Protein AF-A0AAV0CX05-F1 (afdb_monomer_lite)

Organism: NCBI:txid186058

Foldseek 3Di:
DWDADLQPRWIKDWDAQVQKDKFDDVPQKDDFDWDADPLFPDRIWTKIFGAFWKMKIKGWDPDCVRGPAQFKKWKKWKKAFPFWDPDDDDDDDPVRCVVCVLAAEPPPPWDADPSRIIIDTQDIDGHNPDPDPTDMDMTMHGYDRTGGMMITSTMMIDGDPPPPPDRVPSPPVVVVVVPVPDDPVPDDPVVVVVVVVVVVVVVD

Structure (mmCIF, N/CA/C/O backbone):
data_AF-A0AAV0CX05-F1
#
_entry.id   AF-A0AAV0CX05-F1
#
loop_
_atom_site.group_PDB
_atom_site.id
_atom_site.type_symbol
_atom_site.label_atom_id
_atom_site.label_alt_id
_atom_site.label_comp_id
_atom_site.label_asym_id
_atom_site.label_entity_id
_atom_site.label_seq_id
_atom_site.pdbx_PDB_ins_code
_atom_site.Cartn_x
_atom_site.Cartn_y
_atom_site.Cartn_z
_atom_site.occupancy
_atom_site.B_iso_or_equiv
_atom_site.auth_seq_id
_atom_site.auth_comp_id
_atom_site.auth_asym_id
_atom_site.auth_atom_id
_atom_site.pdbx_PDB_model_num
ATOM 1 N N . MET A 1 1 ? -10.550 -7.676 3.439 1.00 82.69 1 MET A N 1
ATOM 2 C CA . MET A 1 1 ? -10.363 -8.509 4.660 1.00 82.69 1 MET A CA 1
ATOM 3 C C . MET A 1 1 ? -10.463 -7.608 5.888 1.00 82.69 1 MET A C 1
ATOM 5 O O . MET A 1 1 ? -10.072 -6.454 5.772 1.00 82.69 1 MET A O 1
ATOM 9 N N . PHE A 1 2 ? -10.972 -8.076 7.034 1.00 86.25 2 PHE A N 1
ATOM 10 C CA . PHE A 1 2 ? -10.985 -7.287 8.279 1.00 86.25 2 PHE A CA 1
ATOM 11 C C . PHE A 1 2 ? -10.504 -8.118 9.471 1.00 86.25 2 PHE A C 1
ATOM 13 O O . PHE A 1 2 ? -10.684 -9.336 9.489 1.00 86.25 2 PHE A O 1
ATOM 20 N N . TYR A 1 3 ? -9.910 -7.454 10.458 1.00 88.31 3 TYR A N 1
ATOM 21 C CA . TYR A 1 3 ? -9.550 -8.028 11.755 1.00 88.31 3 TYR A CA 1
ATOM 22 C C . TYR A 1 3 ? -9.472 -6.911 12.811 1.00 88.31 3 TYR A C 1
ATOM 24 O O . TYR A 1 3 ? -9.669 -5.742 12.485 1.00 88.31 3 TYR A O 1
ATOM 32 N N . LEU A 1 4 ? -9.243 -7.244 14.082 1.00 87.44 4 LEU A N 1
ATOM 33 C CA . LEU A 1 4 ? -9.090 -6.244 15.145 1.00 87.44 4 LEU A CA 1
ATOM 34 C C . LEU A 1 4 ? -7.617 -6.075 15.511 1.00 87.44 4 LEU A C 1
ATOM 36 O O . LEU A 1 4 ? -6.903 -7.066 15.685 1.00 87.44 4 LEU A O 1
ATOM 40 N N . ASP A 1 5 ? -7.179 -4.827 15.656 1.00 85.44 5 ASP A N 1
ATOM 41 C CA . ASP A 1 5 ? -5.898 -4.521 16.278 1.00 85.44 5 ASP A CA 1
ATOM 42 C C . ASP A 1 5 ? -5.888 -5.067 17.711 1.00 85.44 5 ASP A C 1
ATOM 44 O O . ASP A 1 5 ? -6.813 -4.829 18.490 1.00 85.44 5 ASP A O 1
ATOM 48 N N . LYS A 1 6 ? -4.841 -5.820 18.058 1.00 80.25 6 LYS A N 1
ATOM 49 C CA . LYS A 1 6 ? -4.794 -6.573 19.319 1.00 80.25 6 LYS A CA 1
ATOM 50 C C . LYS A 1 6 ? -4.771 -5.665 20.549 1.00 80.25 6 LYS A C 1
ATOM 52 O O . LYS A 1 6 ? -5.290 -6.058 21.586 1.00 80.25 6 LYS A O 1
ATOM 57 N N . CYS A 1 7 ? -4.158 -4.487 20.440 1.00 78.69 7 CYS A N 1
ATOM 58 C CA . CYS A 1 7 ? -3.962 -3.587 21.574 1.00 78.69 7 CYS A CA 1
ATOM 59 C C . CYS A 1 7 ? -5.165 -2.665 21.776 1.00 78.69 7 CYS A C 1
ATOM 61 O O . CYS A 1 7 ? -5.666 -2.526 22.886 1.00 78.69 7 CYS A O 1
ATOM 63 N N . SER A 1 8 ? -5.634 -2.035 20.701 1.00 79.56 8 SER A N 1
ATOM 64 C CA . SER A 1 8 ? -6.713 -1.044 20.756 1.00 79.56 8 SER A CA 1
ATOM 65 C C . SER A 1 8 ? -8.113 -1.647 20.603 1.00 79.56 8 SER A C 1
ATOM 67 O O . SER A 1 8 ? -9.102 -0.980 20.907 1.00 79.56 8 SER A O 1
ATOM 69 N N . GLY A 1 9 ? -8.230 -2.874 20.081 1.00 84.38 9 GLY A N 1
ATOM 70 C CA . GLY A 1 9 ? -9.507 -3.472 19.677 1.00 84.38 9 GLY A CA 1
ATOM 71 C C . GLY A 1 9 ? -10.173 -2.758 18.493 1.00 84.38 9 GLY A C 1
ATOM 72 O O . GLY A 1 9 ? -11.313 -3.071 18.146 1.00 84.38 9 GLY A O 1
ATOM 73 N N . GLN A 1 10 ? -9.499 -1.783 17.877 1.00 87.81 10 GLN A N 1
ATOM 74 C CA . GLN A 1 10 ? -10.019 -1.026 16.745 1.00 87.81 10 GLN A CA 1
ATOM 75 C C . GLN A 1 10 ? -9.894 -1.836 15.450 1.00 87.81 10 GLN A C 1
ATOM 77 O O . GLN A 1 10 ? -9.047 -2.718 15.316 1.00 87.81 10 GLN A O 1
ATOM 82 N N . LYS A 1 11 ? -10.773 -1.562 14.483 1.00 89.56 11 LYS A N 1
ATOM 83 C CA . LYS A 1 11 ? -10.831 -2.331 13.238 1.00 89.56 11 LYS A CA 1
ATOM 84 C C . LYS A 1 11 ? -9.617 -2.040 12.366 1.00 89.56 11 LYS A C 1
ATOM 86 O O . LYS A 1 11 ? -9.353 -0.878 12.063 1.00 89.56 11 LYS A O 1
ATOM 91 N N . CYS A 1 12 ? -8.964 -3.097 11.907 1.00 90.88 12 CYS A N 1
ATOM 92 C CA . CYS A 1 12 ? -8.034 -3.084 10.790 1.00 90.88 12 CYS A CA 1
ATOM 93 C C . CYS A 1 12 ? -8.739 -3.624 9.547 1.00 90.88 12 CYS A C 1
ATOM 95 O O . CYS A 1 12 ? -9.468 -4.620 9.609 1.00 90.88 12 CYS A O 1
ATOM 97 N N . VAL A 1 13 ? -8.507 -2.984 8.406 1.00 91.94 13 VAL A N 1
ATOM 98 C CA . VAL A 1 13 ? -9.125 -3.364 7.132 1.00 91.94 13 VAL A CA 1
ATOM 99 C C . VAL A 1 13 ? -8.054 -3.427 6.069 1.00 91.94 13 VAL A C 1
ATOM 101 O O . VAL A 1 13 ? -7.207 -2.550 5.993 1.00 91.94 13 VAL A O 1
ATOM 104 N N . MET A 1 14 ? -8.112 -4.443 5.222 1.00 93.25 14 MET A N 1
ATOM 105 C CA . MET A 1 14 ? -7.303 -4.510 4.016 1.00 93.25 14 MET A CA 1
ATOM 106 C C . MET A 1 14 ? -8.210 -4.475 2.792 1.00 93.25 14 MET A C 1
ATOM 108 O O . MET A 1 14 ? -9.136 -5.295 2.701 1.00 93.25 14 MET A O 1
ATOM 112 N N . ILE A 1 15 ? -7.936 -3.540 1.886 1.00 93.06 15 ILE A N 1
ATOM 113 C CA . ILE A 1 15 ? -8.569 -3.427 0.570 1.00 93.06 15 ILE A CA 1
ATOM 114 C C . ILE A 1 15 ? -7.860 -4.373 -0.393 1.00 93.06 15 ILE A C 1
ATOM 116 O O . ILE A 1 15 ? -6.627 -4.445 -0.407 1.00 93.06 15 ILE A O 1
ATOM 120 N N . ALA A 1 16 ? -8.651 -5.112 -1.170 1.00 92.81 16 ALA A N 1
ATOM 121 C CA . ALA A 1 16 ? -8.140 -6.056 -2.150 1.00 92.81 16 ALA A CA 1
ATOM 122 C C . ALA A 1 16 ? -7.532 -5.331 -3.363 1.00 92.81 16 ALA A C 1
ATOM 124 O O . ALA A 1 16 ? -8.015 -4.263 -3.734 1.00 92.81 16 ALA A O 1
ATOM 125 N N . PRO A 1 17 ? -6.557 -5.933 -4.062 1.00 93.06 17 PRO A N 1
ATOM 126 C CA . PRO A 1 17 ? -5.964 -5.343 -5.263 1.00 93.06 17 PRO A CA 1
ATOM 127 C C . PRO A 1 17 ? -6.979 -5.044 -6.371 1.00 93.06 17 PRO A C 1
ATOM 129 O O . PRO A 1 17 ? -6.832 -4.060 -7.081 1.00 93.06 17 PRO A O 1
ATOM 132 N N . ALA A 1 18 ? -8.042 -5.848 -6.475 1.00 91.25 18 ALA A N 1
ATOM 133 C CA . ALA A 1 18 ? -9.124 -5.655 -7.444 1.00 91.25 18 ALA A CA 1
ATOM 134 C C . ALA A 1 18 ? -9.954 -4.372 -7.221 1.00 91.25 18 ALA A C 1
ATOM 136 O O . ALA A 1 18 ? -10.717 -3.979 -8.098 1.00 91.25 18 ALA A O 1
ATOM 137 N N . GLU A 1 19 ? -9.828 -3.734 -6.055 1.00 91.44 19 GLU A N 1
ATOM 138 C CA . GLU A 1 19 ? -10.489 -2.467 -5.715 1.00 91.44 19 GLU A CA 1
ATOM 139 C C . GLU A 1 19 ? -9.536 -1.263 -5.833 1.00 91.44 19 GLU A C 1
ATOM 141 O O . GLU A 1 19 ? -9.911 -0.140 -5.493 1.00 91.44 19 GLU A O 1
ATOM 146 N N . LEU A 1 20 ? -8.301 -1.489 -6.293 1.00 92.50 20 LEU A N 1
ATOM 147 C CA . LEU A 1 20 ? -7.294 -0.454 -6.505 1.00 92.50 20 LEU A CA 1
ATOM 148 C C . LEU A 1 20 ? -7.202 -0.112 -7.992 1.00 92.50 20 LEU A C 1
ATOM 150 O O . LEU A 1 20 ? -7.267 -0.988 -8.854 1.00 92.50 20 LEU A O 1
ATOM 154 N N . ALA A 1 21 ? -6.980 1.164 -8.287 1.00 90.81 21 ALA A N 1
ATOM 155 C CA . ALA A 1 21 ? -6.602 1.622 -9.615 1.00 90.81 21 ALA A CA 1
ATOM 156 C C . ALA A 1 21 ? -5.210 2.254 -9.571 1.00 90.81 21 ALA A C 1
ATOM 158 O O . ALA A 1 21 ? -4.867 2.956 -8.622 1.00 90.81 21 ALA A O 1
ATOM 159 N N . PHE A 1 22 ? -4.414 2.006 -10.607 1.00 90.69 22 PHE A N 1
ATOM 160 C CA . PHE A 1 22 ? -3.032 2.468 -10.703 1.00 90.69 22 PHE A CA 1
ATOM 161 C C . PHE A 1 22 ? -2.873 3.353 -11.936 1.00 90.69 22 PHE A C 1
ATOM 163 O O . PHE A 1 22 ? -3.288 2.971 -13.031 1.00 90.69 22 PHE A O 1
ATOM 170 N N . PHE A 1 23 ? -2.268 4.525 -11.766 1.00 87.12 23 PHE A N 1
ATOM 171 C CA . PHE A 1 23 ? -2.074 5.499 -12.835 1.00 87.12 23 PHE A CA 1
ATOM 172 C C . PHE A 1 23 ? -0.634 5.991 -12.846 1.00 87.12 23 PHE A C 1
ATOM 174 O O . PHE A 1 23 ? -0.184 6.631 -11.903 1.00 87.12 23 PHE A O 1
ATOM 181 N N . GLY A 1 24 ? 0.090 5.728 -13.927 1.00 77.56 24 GLY A N 1
ATOM 182 C CA . GLY A 1 24 ? 1.445 6.240 -14.078 1.00 77.56 24 GLY A CA 1
ATOM 183 C C . GLY A 1 24 ? 1.491 7.703 -14.522 1.00 77.56 24 GLY A C 1
ATOM 184 O O . GLY A 1 24 ? 0.672 8.135 -15.337 1.00 77.56 24 GLY A O 1
ATOM 185 N N . THR A 1 25 ? 2.489 8.457 -14.058 1.00 65.06 25 THR A N 1
ATOM 186 C CA . THR A 1 25 ? 2.897 9.696 -14.732 1.00 65.06 25 THR A CA 1
ATOM 187 C C . THR A 1 25 ? 3.827 9.326 -15.889 1.00 65.06 25 THR A C 1
ATOM 189 O O . THR A 1 25 ? 4.710 8.486 -15.743 1.00 65.06 25 THR A O 1
ATOM 192 N N . ASN A 1 26 ? 3.603 9.881 -17.083 1.00 65.12 26 ASN A N 1
ATOM 193 C CA . ASN A 1 26 ? 4.386 9.549 -18.286 1.00 65.12 26 ASN A CA 1
ATOM 194 C C . ASN A 1 26 ? 4.428 8.045 -18.633 1.00 65.12 26 ASN A C 1
ATOM 196 O O . ASN A 1 26 ? 5.440 7.567 -19.138 1.00 65.12 26 ASN A O 1
ATOM 200 N N . ASN A 1 27 ? 3.339 7.305 -18.384 1.00 64.56 27 ASN A N 1
ATOM 201 C CA . ASN A 1 27 ? 3.246 5.862 -18.638 1.00 64.56 27 ASN A CA 1
ATOM 202 C C . ASN A 1 27 ? 4.227 4.991 -17.820 1.00 64.56 27 ASN A C 1
ATOM 204 O O . ASN A 1 27 ? 4.546 3.884 -18.221 1.00 64.56 27 ASN A O 1
ATOM 208 N N . ASN A 1 28 ? 4.695 5.422 -16.650 1.00 70.31 28 ASN A N 1
ATOM 209 C CA . ASN A 1 28 ? 5.609 4.608 -15.834 1.00 70.31 28 ASN A CA 1
ATOM 210 C C . ASN A 1 28 ? 4.959 3.402 -15.115 1.00 70.31 28 ASN A C 1
ATOM 212 O O . ASN A 1 28 ? 5.646 2.702 -14.375 1.00 70.31 28 ASN A O 1
ATOM 216 N N . VAL A 1 29 ? 3.664 3.148 -15.328 1.00 74.06 29 VAL A N 1
ATOM 217 C CA . VAL A 1 29 ? 2.968 1.940 -14.860 1.00 74.06 29 VAL A CA 1
ATOM 218 C C . VAL A 1 29 ? 2.281 1.268 -16.035 1.00 74.06 29 VAL A C 1
ATOM 220 O O . VAL A 1 29 ? 1.486 1.891 -16.742 1.00 74.06 29 VAL A O 1
ATOM 223 N N . HIS A 1 30 ? 2.569 -0.017 -16.211 1.00 67.56 30 HIS A N 1
ATOM 224 C CA . HIS A 1 30 ? 2.048 -0.843 -17.291 1.00 67.56 30 HIS A CA 1
ATOM 225 C C . HIS A 1 30 ? 1.644 -2.234 -16.795 1.00 67.56 30 HIS A C 1
ATOM 227 O O . HIS A 1 30 ? 1.974 -2.636 -15.679 1.00 67.56 30 HIS A O 1
ATOM 233 N N . ASP A 1 31 ? 0.930 -2.960 -17.660 1.00 65.94 31 ASP A N 1
ATOM 234 C CA . ASP A 1 31 ? 0.677 -4.398 -17.524 1.00 65.94 31 ASP A CA 1
ATOM 235 C C . ASP A 1 31 ? -0.027 -4.806 -16.220 1.00 65.94 31 ASP A C 1
ATOM 237 O O . ASP A 1 31 ? 0.316 -5.821 -15.618 1.00 65.94 31 ASP A O 1
ATOM 241 N N . LEU A 1 32 ? -1.045 -4.034 -15.802 1.00 74.69 32 LEU A N 1
ATOM 242 C CA . LEU A 1 32 ? -1.899 -4.389 -14.666 1.00 74.69 32 LEU A CA 1
ATOM 243 C C . LEU A 1 32 ? -2.578 -5.735 -14.937 1.00 74.69 32 LEU A C 1
ATOM 245 O O . LEU A 1 32 ? -3.579 -5.821 -15.652 1.00 74.69 32 LEU A O 1
ATOM 249 N N . THR A 1 33 ? -2.031 -6.782 -14.340 1.00 83.81 33 THR A N 1
ATOM 250 C CA . THR A 1 33 ? -2.574 -8.134 -14.410 1.00 83.81 33 THR A CA 1
ATOM 251 C C . THR A 1 33 ? -2.832 -8.640 -13.002 1.00 83.81 33 THR A C 1
ATOM 253 O O . THR A 1 33 ? -2.192 -8.207 -12.043 1.00 83.81 33 THR A O 1
ATOM 256 N N . SER A 1 34 ? -3.810 -9.529 -12.847 1.00 87.56 34 SER A N 1
ATOM 257 C CA . SER A 1 34 ? -3.979 -10.262 -11.597 1.00 87.56 34 SER A CA 1
ATOM 258 C C . SER A 1 34 ? -3.326 -11.633 -11.718 1.00 87.56 34 SER A C 1
ATOM 260 O O . SER A 1 34 ? -3.398 -12.282 -12.765 1.00 87.56 34 SER A O 1
ATOM 262 N N . ARG A 1 35 ? -2.676 -12.089 -10.645 1.00 88.69 35 ARG A N 1
ATOM 263 C CA . ARG A 1 35 ? -2.117 -13.444 -10.573 1.00 88.69 35 ARG A CA 1
ATOM 264 C C . ARG A 1 35 ? -2.448 -14.114 -9.239 1.00 88.69 35 ARG A C 1
ATOM 266 O O . ARG A 1 35 ? -2.507 -13.422 -8.219 1.00 88.69 35 ARG A O 1
ATOM 273 N N . PRO A 1 36 ? -2.650 -15.443 -9.202 1.00 90.06 36 PRO A N 1
ATOM 274 C CA . PRO A 1 36 ? -2.815 -16.159 -7.946 1.00 90.06 36 PRO A CA 1
ATOM 275 C C . PRO A 1 36 ? -1.531 -16.145 -7.114 1.00 90.06 36 PRO A C 1
ATOM 277 O O . PRO A 1 36 ? -0.462 -16.438 -7.643 1.00 90.06 36 PRO A O 1
ATOM 280 N N . GLU A 1 37 ? -1.636 -15.886 -5.811 1.00 91.44 37 GLU A N 1
ATOM 281 C CA . GLU A 1 37 ? -0.491 -15.950 -4.893 1.00 91.44 37 GLU A CA 1
ATOM 282 C C . GLU A 1 37 ? -0.883 -16.704 -3.611 1.00 91.44 37 GLU A C 1
ATOM 284 O O . GLU A 1 37 ? -1.555 -16.145 -2.744 1.00 91.44 37 GLU A O 1
ATOM 289 N N . PRO A 1 38 ? -0.508 -17.992 -3.466 1.00 86.94 38 PRO A N 1
ATOM 290 C CA . PRO A 1 38 ? -0.942 -18.828 -2.344 1.00 86.94 38 PRO A CA 1
ATOM 291 C C . PRO A 1 38 ? -0.543 -18.302 -0.965 1.00 86.94 38 PRO A C 1
ATOM 293 O O . PRO A 1 38 ? -1.203 -18.622 0.022 1.00 86.94 38 PRO A O 1
ATOM 296 N N . LYS A 1 39 ? 0.545 -17.527 -0.882 1.00 86.19 39 LYS A N 1
ATOM 297 C CA . LYS A 1 39 ? 1.016 -16.931 0.374 1.00 86.19 39 LYS A CA 1
ATOM 298 C C . LYS A 1 39 ? 0.423 -15.546 0.633 1.00 86.19 39 LYS A C 1
ATOM 300 O O . LYS A 1 39 ? 0.766 -14.924 1.636 1.00 86.19 39 LYS A O 1
ATOM 305 N N . ALA A 1 40 ? -0.433 -15.039 -0.255 1.00 88.75 40 ALA A N 1
ATOM 306 C CA . ALA A 1 40 ? -1.057 -13.741 -0.084 1.00 88.75 40 ALA A CA 1
ATOM 307 C C . ALA A 1 40 ? -2.337 -13.803 0.757 1.00 88.75 40 ALA A C 1
ATOM 309 O O . ALA A 1 40 ? -3.033 -14.814 0.829 1.00 88.75 40 ALA A O 1
ATOM 310 N N . ARG A 1 41 ? -2.684 -12.666 1.370 1.00 89.75 41 ARG A N 1
ATOM 311 C CA . ARG A 1 41 ? -3.941 -12.492 2.121 1.00 89.75 41 ARG A CA 1
ATOM 312 C C . ARG A 1 41 ? -5.186 -12.521 1.229 1.00 89.75 41 ARG A C 1
ATOM 314 O O . ARG A 1 41 ? -6.276 -12.827 1.708 1.00 89.75 41 ARG A O 1
ATOM 321 N N . PHE A 1 42 ? -5.025 -12.208 -0.054 1.00 91.00 42 PHE A N 1
ATOM 322 C CA . PHE A 1 42 ? -6.050 -12.356 -1.081 1.00 91.00 42 PHE A CA 1
ATOM 323 C C . PHE A 1 42 ? -5.614 -13.404 -2.094 1.00 91.00 42 PHE A C 1
ATOM 325 O O . PHE A 1 42 ? -4.428 -13.552 -2.364 1.00 91.00 42 PHE A O 1
ATOM 332 N N . LYS A 1 43 ? -6.589 -14.108 -2.679 1.00 90.94 43 LYS A N 1
ATOM 333 C CA . LYS A 1 43 ? -6.329 -15.147 -3.684 1.00 90.94 43 LYS A CA 1
ATOM 334 C C . LYS A 1 43 ? -5.559 -14.602 -4.887 1.00 90.94 43 LYS A C 1
ATOM 336 O O . LYS A 1 43 ? -4.722 -15.316 -5.427 1.00 90.94 43 LYS A O 1
ATOM 341 N N . GLU A 1 44 ? -5.872 -13.377 -5.298 1.00 92.75 44 GLU A N 1
ATOM 342 C CA . GLU A 1 44 ? -5.237 -12.694 -6.420 1.00 92.75 44 GLU A CA 1
ATOM 343 C C . GLU A 1 44 ? -4.526 -11.429 -5.942 1.00 92.75 44 GLU A C 1
ATOM 345 O O . GLU A 1 44 ? -5.052 -10.687 -5.107 1.00 92.75 44 GLU A O 1
ATOM 350 N N . VAL A 1 45 ? -3.339 -11.196 -6.499 1.00 94.19 45 VAL A N 1
ATOM 351 C CA . VAL A 1 45 ? -2.536 -9.985 -6.307 1.00 94.19 45 VAL A CA 1
ATOM 352 C C . VAL A 1 45 ? -2.409 -9.234 -7.625 1.00 94.19 45 VAL A C 1
ATOM 354 O O . VAL A 1 45 ? -2.486 -9.856 -8.685 1.00 94.19 45 VAL A O 1
ATOM 357 N N . ALA A 1 46 ? -2.235 -7.914 -7.567 1.00 93.88 46 ALA A N 1
ATOM 358 C CA . ALA A 1 46 ? -1.961 -7.119 -8.762 1.00 93.88 46 ALA A CA 1
ATOM 359 C C . ALA A 1 46 ? -0.463 -7.167 -9.067 1.00 93.88 46 ALA A C 1
ATOM 361 O O . ALA A 1 46 ? 0.343 -6.842 -8.202 1.00 93.88 46 ALA A O 1
ATOM 362 N N . GLU A 1 47 ? -0.090 -7.567 -10.274 1.00 93.38 47 GLU A N 1
ATOM 363 C CA . GLU A 1 47 ? 1.268 -7.440 -10.794 1.00 93.38 47 GLU A CA 1
ATOM 364 C C . GLU A 1 47 ? 1.350 -6.156 -11.620 1.00 93.38 47 GLU A C 1
ATOM 366 O O . GLU A 1 47 ? 0.489 -5.892 -12.462 1.00 93.38 47 GLU A O 1
ATOM 371 N N . LEU A 1 48 ? 2.355 -5.335 -11.328 1.00 91.50 48 LEU A N 1
ATOM 372 C CA . LEU A 1 48 ? 2.586 -4.048 -11.968 1.00 91.50 48 LEU A CA 1
ATOM 373 C C . LEU A 1 48 ? 3.991 -4.035 -12.541 1.00 91.50 48 LEU A C 1
ATOM 375 O O . LEU A 1 48 ? 4.957 -4.286 -11.813 1.00 91.50 48 LEU A O 1
ATOM 379 N N . ARG A 1 49 ? 4.106 -3.654 -13.812 1.00 89.31 49 ARG A N 1
ATOM 380 C CA . ARG A 1 49 ? 5.381 -3.208 -14.354 1.00 89.31 49 ARG A CA 1
ATOM 381 C C . ARG A 1 49 ? 5.566 -1.741 -14.007 1.00 89.31 49 ARG A C 1
ATOM 383 O O . ARG A 1 49 ? 4.731 -0.914 -14.379 1.00 89.31 49 ARG A O 1
ATOM 390 N N . VAL A 1 50 ? 6.636 -1.433 -13.294 1.00 87.56 50 VAL A N 1
ATOM 391 C CA . VAL A 1 50 ? 6.962 -0.086 -12.832 1.00 87.56 50 VAL A CA 1
ATOM 392 C C . VAL A 1 50 ? 8.271 0.377 -13.452 1.00 87.56 50 VAL A C 1
ATOM 394 O O . VAL A 1 50 ? 9.168 -0.414 -13.722 1.00 87.56 50 VAL A O 1
ATOM 397 N N . TYR A 1 51 ? 8.360 1.679 -13.687 1.00 80.56 51 TYR A N 1
ATOM 398 C CA . TYR A 1 51 ? 9.585 2.361 -14.081 1.00 80.56 51 TYR A CA 1
ATOM 399 C C . TYR A 1 51 ? 9.862 3.485 -13.086 1.00 80.56 51 TYR A C 1
ATOM 401 O O . TYR A 1 51 ? 8.950 3.945 -12.392 1.00 80.56 51 TYR A O 1
ATOM 409 N N . TYR A 1 52 ? 11.114 3.945 -13.053 1.00 78.25 52 TYR A N 1
ATOM 410 C CA . TYR A 1 52 ? 11.542 5.076 -12.232 1.00 78.25 52 TYR A CA 1
ATOM 411 C C . TYR A 1 52 ? 10.542 6.246 -12.291 1.00 78.25 52 TYR A C 1
ATOM 413 O O . TYR A 1 52 ? 9.976 6.568 -13.340 1.00 78.25 52 TYR A O 1
ATOM 421 N N . GLY A 1 53 ? 10.330 6.906 -11.154 1.00 81.94 53 GLY A N 1
ATOM 422 C CA . GLY A 1 53 ? 9.417 8.044 -11.040 1.00 81.94 53 GLY A CA 1
ATOM 423 C C . GLY A 1 53 ? 8.233 7.761 -10.123 1.00 81.94 53 GLY A C 1
ATOM 424 O O . GLY A 1 53 ? 8.334 6.952 -9.208 1.00 81.94 53 GLY A O 1
ATOM 425 N N . VAL A 1 54 ? 7.123 8.472 -10.337 1.00 86.81 54 VAL A N 1
ATOM 426 C CA . VAL A 1 54 ? 5.962 8.468 -9.433 1.00 86.81 54 VAL A CA 1
ATOM 427 C C . VAL A 1 54 ? 4.721 7.969 -10.150 1.00 86.81 54 VAL A C 1
ATOM 429 O O . VAL A 1 54 ? 4.461 8.345 -11.295 1.00 86.81 54 VAL A O 1
ATOM 432 N N . PHE A 1 55 ? 3.943 7.136 -9.476 1.00 89.81 55 PHE A N 1
ATOM 433 C CA . PHE A 1 55 ? 2.629 6.710 -9.931 1.00 89.81 55 PHE A CA 1
ATOM 434 C C . PHE A 1 55 ? 1.596 6.904 -8.831 1.00 89.81 55 PHE A C 1
ATOM 436 O O . PHE A 1 55 ? 1.918 6.960 -7.648 1.00 89.81 55 PHE A O 1
ATOM 443 N N . ASP A 1 56 ? 0.341 7.011 -9.231 1.00 91.25 56 ASP A N 1
ATOM 444 C CA . ASP A 1 56 ? -0.774 7.194 -8.328 1.00 91.25 56 ASP A CA 1
ATOM 445 C C . ASP A 1 56 ? -1.519 5.888 -8.110 1.00 91.25 56 ASP A C 1
ATOM 447 O O . ASP A 1 56 ? -1.795 5.135 -9.046 1.00 91.25 56 ASP A O 1
ATOM 451 N N . ILE A 1 57 ? -1.903 5.670 -6.860 1.00 92.94 57 ILE A N 1
ATOM 452 C CA . ILE A 1 57 ? -2.828 4.628 -6.447 1.00 92.94 57 ILE A CA 1
ATOM 453 C C . ILE A 1 57 ? -4.125 5.307 -6.026 1.00 92.94 57 ILE A C 1
ATOM 455 O O . ILE A 1 57 ? -4.129 6.153 -5.128 1.00 92.94 57 ILE A O 1
ATOM 459 N N . CYS A 1 58 ? -5.222 4.933 -6.673 1.00 91.44 58 CYS A N 1
ATOM 460 C CA . CYS A 1 58 ? -6.565 5.373 -6.334 1.00 91.44 58 CYS A CA 1
ATOM 461 C C . CYS A 1 58 ? -7.334 4.237 -5.661 1.00 91.44 58 CYS A C 1
ATOM 463 O O . CYS A 1 58 ? -7.303 3.094 -6.120 1.00 91.44 58 CYS A O 1
ATOM 465 N N . PHE A 1 59 ? -8.026 4.551 -4.571 1.00 89.31 59 PHE A N 1
ATOM 466 C CA . PHE A 1 59 ? -8.866 3.608 -3.839 1.00 89.31 59 PHE A CA 1
ATOM 467 C C . PHE A 1 59 ? -9.916 4.351 -3.025 1.00 89.31 59 PHE A C 1
ATOM 469 O O . PHE A 1 59 ? -9.693 5.468 -2.565 1.00 89.31 59 PHE A O 1
ATOM 476 N N . LYS A 1 60 ? -11.062 3.717 -2.790 1.00 86.69 60 LYS A N 1
ATOM 477 C CA . LYS A 1 60 ? -12.077 4.271 -1.888 1.00 86.69 60 LYS A CA 1
ATOM 478 C C . LYS A 1 60 ? -11.708 3.993 -0.438 1.00 86.69 60 LYS A C 1
ATOM 480 O O . LYS A 1 60 ? -11.279 2.887 -0.108 1.00 86.69 60 LYS A O 1
ATOM 485 N N . ILE A 1 61 ? -11.906 4.971 0.444 1.00 81.56 61 ILE A N 1
ATOM 486 C CA . ILE A 1 61 ? -11.836 4.705 1.883 1.00 81.56 61 ILE A CA 1
ATOM 487 C C . ILE A 1 61 ? -12.954 3.713 2.229 1.00 81.56 61 ILE A C 1
ATOM 489 O O . ILE A 1 61 ? -14.105 3.940 1.844 1.00 81.56 61 ILE A O 1
ATOM 493 N N . PRO A 1 62 ? -12.665 2.624 2.966 1.00 75.94 62 PRO A N 1
ATOM 494 C CA . PRO A 1 62 ? -13.706 1.719 3.415 1.00 75.94 62 PRO A CA 1
ATOM 495 C C . PRO A 1 62 ? -14.730 2.502 4.238 1.00 75.94 62 PRO A C 1
ATOM 497 O O . PRO A 1 62 ? -14.359 3.283 5.116 1.00 75.94 62 PRO A O 1
ATOM 500 N N . ASN A 1 63 ? -16.017 2.292 3.964 1.00 73.00 63 ASN A N 1
ATOM 501 C CA . ASN A 1 63 ? -17.078 3.025 4.650 1.00 73.00 63 ASN A CA 1
ATOM 502 C C . ASN A 1 63 ? -16.991 2.878 6.186 1.00 73.00 63 ASN A C 1
ATOM 504 O O . ASN A 1 63 ? -16.345 1.976 6.730 1.00 73.00 63 ASN A O 1
ATOM 508 N N . GLN A 1 64 ? -17.704 3.736 6.916 1.00 64.38 64 GLN A N 1
ATOM 509 C CA . GLN A 1 64 ? -17.666 3.745 8.384 1.00 64.38 64 GLN A CA 1
ATOM 510 C C . GLN A 1 64 ? -18.041 2.424 9.063 1.00 64.38 64 GLN A C 1
ATOM 512 O O . GLN A 1 64 ? -17.725 2.233 10.235 1.00 64.38 64 GLN A O 1
ATOM 517 N N . MET A 1 65 ? -18.751 1.513 8.391 1.00 62.09 65 MET A N 1
ATOM 518 C CA . MET A 1 65 ? -19.032 0.212 8.999 1.00 62.09 65 MET A CA 1
ATOM 519 C C . MET A 1 65 ? -17.765 -0.643 9.099 1.00 62.09 65 MET A C 1
ATOM 521 O O . MET A 1 65 ? -17.688 -1.519 9.965 1.00 62.09 65 MET A O 1
ATOM 525 N N . LEU A 1 66 ? -16.757 -0.373 8.271 1.00 75.06 66 LEU A N 1
ATOM 526 C CA . LEU A 1 66 ? -15.494 -1.100 8.223 1.00 75.06 66 LEU A CA 1
ATOM 527 C C . LEU A 1 66 ? -14.386 -0.428 9.048 1.00 75.06 66 LEU A C 1
ATOM 529 O O . LEU A 1 66 ? -13.538 -1.138 9.580 1.00 75.06 66 LEU A O 1
ATOM 533 N N . LEU A 1 67 ? -14.430 0.892 9.252 1.00 86.25 67 LEU A N 1
ATOM 534 C CA . LEU A 1 67 ? -13.461 1.620 10.085 1.00 86.25 67 LEU A CA 1
ATOM 535 C C . LEU A 1 67 ? -14.045 2.034 11.444 1.00 86.25 67 LEU A C 1
ATOM 537 O O . LEU A 1 67 ? -15.207 2.413 11.560 1.00 86.25 67 LEU A O 1
ATOM 541 N N . SER A 1 68 ? -13.232 1.995 12.499 1.00 86.88 68 SER A N 1
ATOM 542 C CA . SER A 1 68 ? -13.603 2.532 13.812 1.00 86.88 68 SER A CA 1
ATOM 543 C C . SER A 1 68 ? -13.724 4.058 13.754 1.00 86.88 68 SER A C 1
ATOM 545 O O . SER A 1 68 ? -12.897 4.730 13.137 1.00 86.88 68 SER A O 1
ATOM 547 N N . LYS A 1 69 ? -14.754 4.617 14.399 1.00 87.62 69 LYS A N 1
ATOM 548 C CA . LYS A 1 69 ? -14.931 6.073 14.541 1.00 87.62 69 LYS A CA 1
ATOM 549 C C . LYS A 1 69 ? -13.893 6.656 15.499 1.00 87.62 69 LYS A C 1
ATOM 551 O O . LYS A 1 69 ? -13.305 5.921 16.290 1.00 87.62 69 LYS A O 1
ATOM 556 N N . GLU A 1 70 ? -13.681 7.965 15.417 1.00 87.31 70 GLU A N 1
ATOM 557 C CA . GLU A 1 70 ? -12.743 8.727 16.256 1.00 87.31 70 GLU A CA 1
ATOM 558 C C . GLU A 1 70 ? -11.341 8.102 16.306 1.00 87.31 70 GLU A C 1
ATOM 560 O O . GLU A 1 70 ? -10.679 8.055 17.341 1.00 87.31 70 GLU A O 1
ATOM 565 N N . THR A 1 71 ? -10.896 7.566 15.171 1.00 87.50 71 THR A N 1
ATOM 566 C CA . THR A 1 71 ? -9.667 6.779 15.078 1.00 87.50 71 THR A CA 1
ATOM 567 C C . THR A 1 71 ? -8.747 7.393 14.037 1.00 87.50 71 THR A C 1
ATOM 569 O O . THR A 1 71 ? -9.160 7.663 12.908 1.00 87.50 71 THR A O 1
ATOM 572 N N . HIS A 1 72 ? -7.489 7.617 14.414 1.00 90.06 72 HIS A N 1
ATOM 573 C CA . HIS A 1 72 ? -6.458 8.010 13.464 1.00 90.06 72 HIS A CA 1
ATOM 574 C C . HIS A 1 72 ? -5.939 6.758 12.763 1.00 90.06 72 HIS A C 1
ATOM 576 O O . HIS A 1 72 ? -5.477 5.841 13.433 1.00 90.06 72 HIS A O 1
ATOM 582 N N . TYR A 1 73 ? -6.033 6.705 11.441 1.00 91.31 73 TYR A N 1
ATOM 583 C CA . TYR A 1 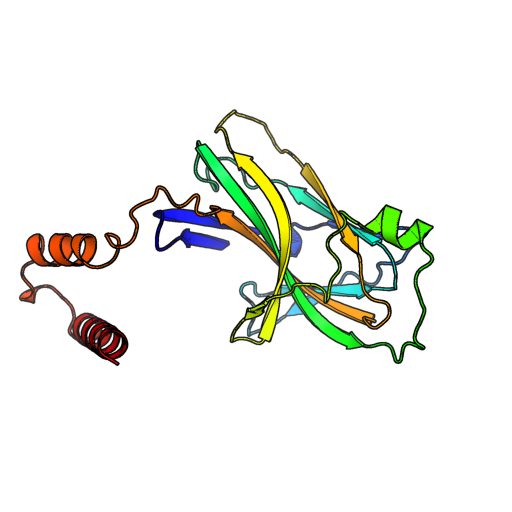73 ? -5.599 5.574 10.631 1.00 91.31 73 TYR A CA 1
ATOM 584 C C . TYR A 1 73 ? -4.322 5.910 9.869 1.00 91.31 73 TYR A C 1
ATOM 586 O O . TYR A 1 73 ? -4.188 7.013 9.343 1.00 91.31 73 TYR A O 1
ATOM 594 N N . SER A 1 74 ? -3.427 4.930 9.762 1.00 92.81 74 SER A N 1
ATOM 595 C CA . SER A 1 74 ? -2.352 4.896 8.768 1.00 92.81 74 SER A CA 1
ATOM 596 C C . SER A 1 74 ? -2.664 3.816 7.729 1.00 92.81 74 SER A C 1
ATOM 598 O O . SER A 1 74 ? -3.186 2.749 8.060 1.00 92.81 74 SER A O 1
ATOM 600 N N . CYS A 1 75 ? -2.370 4.118 6.469 1.00 92.94 75 CYS A N 1
ATOM 601 C CA . CYS A 1 75 ? -2.550 3.251 5.311 1.00 92.94 75 CYS A CA 1
ATOM 602 C C . CYS A 1 75 ? -1.188 2.724 4.882 1.00 92.94 75 CYS A C 1
ATOM 604 O O . CYS A 1 75 ? -0.280 3.513 4.614 1.00 92.94 75 CYS A O 1
ATOM 606 N N . TYR A 1 76 ? -1.071 1.408 4.776 1.00 94.81 76 TYR A N 1
ATOM 607 C CA . TYR A 1 76 ? 0.149 0.728 4.379 1.00 94.81 76 TYR A CA 1
ATOM 608 C C . TYR A 1 76 ? -0.057 0.046 3.036 1.00 94.81 76 TYR A C 1
ATOM 610 O O . TYR A 1 76 ? -0.982 -0.753 2.885 1.00 94.81 76 TYR A O 1
ATOM 618 N N . LEU A 1 77 ? 0.799 0.349 2.066 1.00 95.81 77 LEU A N 1
ATOM 619 C CA . LEU A 1 77 ? 0.868 -0.429 0.838 1.00 95.81 77 LEU A CA 1
ATOM 620 C C . LEU A 1 77 ? 1.634 -1.717 1.129 1.00 95.81 77 LEU A C 1
ATOM 622 O O . LEU A 1 77 ? 2.779 -1.660 1.573 1.00 95.81 77 LEU A O 1
ATOM 626 N N . MET A 1 78 ? 0.998 -2.856 0.864 1.00 95.62 78 MET A N 1
ATOM 627 C CA . MET A 1 78 ? 1.589 -4.182 1.008 1.00 95.62 78 MET A CA 1
ATOM 628 C C . MET A 1 78 ? 2.047 -4.681 -0.360 1.00 95.62 78 MET A C 1
ATOM 630 O O . MET A 1 78 ? 1.205 -4.927 -1.231 1.00 95.62 78 MET A O 1
ATOM 634 N N . TYR A 1 79 ? 3.356 -4.830 -0.558 1.00 94.50 79 TYR A N 1
ATOM 635 C CA . TYR A 1 79 ? 3.925 -5.167 -1.863 1.00 94.50 79 TYR A CA 1
ATOM 636 C C . TYR A 1 79 ? 5.150 -6.087 -1.782 1.00 94.50 79 TYR A C 1
ATOM 638 O O . TYR A 1 79 ? 5.700 -6.329 -0.714 1.00 94.50 79 TYR A O 1
ATOM 646 N N . GLN A 1 80 ? 5.558 -6.636 -2.920 1.00 93.06 80 GLN A N 1
ATOM 647 C CA . GLN A 1 80 ? 6.805 -7.380 -3.099 1.00 93.06 80 GLN A CA 1
ATOM 648 C C . GLN A 1 80 ? 7.456 -6.965 -4.408 1.00 93.06 80 GLN A C 1
ATOM 650 O O . GLN A 1 80 ? 6.756 -6.741 -5.393 1.00 93.06 80 GLN A O 1
ATOM 655 N N . VAL A 1 81 ? 8.784 -6.926 -4.442 1.00 90.50 81 VAL A N 1
ATOM 656 C CA . VAL A 1 81 ? 9.537 -6.740 -5.686 1.00 90.50 81 VAL A CA 1
ATOM 657 C C . VAL A 1 81 ? 9.794 -8.109 -6.307 1.00 90.50 81 VAL A C 1
ATOM 659 O O . VAL A 1 81 ? 10.374 -8.983 -5.665 1.00 90.50 81 VAL A O 1
ATOM 662 N N . ILE A 1 82 ? 9.332 -8.311 -7.541 1.00 88.50 82 ILE A N 1
ATOM 663 C CA . ILE A 1 82 ? 9.533 -9.558 -8.292 1.00 88.50 82 ILE A CA 1
ATOM 664 C C . ILE A 1 82 ? 10.856 -9.509 -9.047 1.00 88.50 82 ILE A C 1
ATOM 666 O O . ILE A 1 82 ? 11.600 -10.488 -9.049 1.00 88.50 82 ILE A O 1
ATOM 670 N N . ASN A 1 83 ? 11.121 -8.385 -9.714 1.00 87.06 83 ASN A N 1
ATOM 671 C CA . ASN A 1 83 ? 12.309 -8.211 -10.530 1.00 87.06 83 ASN A CA 1
ATOM 672 C C . ASN A 1 83 ? 12.881 -6.809 -10.376 1.00 87.06 83 ASN A C 1
ATOM 674 O O . ASN A 1 83 ? 12.138 -5.838 -10.197 1.00 87.06 83 ASN A O 1
ATOM 678 N N . TYR A 1 84 ? 14.199 -6.741 -10.510 1.00 86.25 84 TYR A N 1
ATOM 679 C CA . TYR A 1 84 ? 14.955 -5.511 -10.476 1.00 86.25 84 TYR A CA 1
ATOM 680 C C . TYR A 1 84 ? 15.550 -5.219 -11.857 1.00 86.25 84 TYR A C 1
ATOM 682 O O . TYR A 1 84 ? 15.995 -6.134 -12.549 1.00 86.25 84 TYR A O 1
ATOM 690 N N . TYR A 1 85 ? 15.598 -3.950 -12.247 1.00 79.25 85 TYR A N 1
ATOM 691 C CA . TYR A 1 85 ? 16.489 -3.496 -13.304 1.00 79.25 85 TYR A CA 1
ATOM 692 C C . TYR A 1 85 ? 17.940 -3.543 -12.813 1.00 79.25 85 TYR A C 1
ATOM 694 O O . TYR A 1 85 ? 18.237 -3.174 -11.675 1.00 79.25 85 TYR A O 1
ATOM 702 N N . GLU A 1 86 ? 18.865 -3.913 -13.699 1.00 66.19 86 GLU A N 1
ATOM 703 C CA . GLU A 1 86 ? 20.276 -3.550 -13.539 1.00 66.19 86 GLU A CA 1
ATOM 704 C C . GLU A 1 86 ? 20.405 -2.045 -13.806 1.00 66.19 86 GLU A C 1
ATOM 706 O O . GLU A 1 86 ? 20.700 -1.608 -14.917 1.00 66.19 86 GLU A O 1
ATOM 711 N N . ALA A 1 87 ? 20.067 -1.236 -12.805 1.00 60.28 87 ALA A N 1
ATOM 712 C CA . ALA A 1 87 ? 20.141 0.211 -12.916 1.00 60.28 87 ALA A CA 1
ATOM 713 C C . ALA A 1 87 ? 21.596 0.681 -12.775 1.00 60.28 87 ALA A C 1
ATOM 715 O O . ALA A 1 87 ? 22.286 0.335 -11.813 1.00 60.28 87 ALA A O 1
ATOM 716 N N . GLU A 1 88 ? 22.053 1.518 -13.707 1.00 58.97 88 GLU A N 1
ATOM 717 C CA . GLU A 1 88 ? 23.209 2.378 -13.457 1.00 58.97 88 GLU A CA 1
ATOM 718 C C . GLU A 1 88 ? 22.815 3.410 -12.391 1.00 58.97 88 GLU A C 1
ATOM 720 O O . GLU A 1 88 ? 21.702 3.941 -12.407 1.00 58.97 88 GLU A O 1
ATOM 725 N N . SER A 1 89 ? 23.708 3.669 -11.433 1.00 58.88 89 SER A N 1
ATOM 726 C CA . SER A 1 89 ? 23.460 4.633 -10.360 1.00 58.88 89 SER A CA 1
ATOM 727 C C . SER A 1 89 ? 23.160 6.010 -10.952 1.00 58.88 89 SER A C 1
ATOM 729 O O . SER A 1 89 ? 24.060 6.652 -11.495 1.00 58.88 89 SER A O 1
ATOM 731 N N . ASN A 1 90 ? 21.921 6.475 -10.818 1.00 60.88 90 ASN A N 1
ATOM 732 C CA . ASN A 1 90 ? 21.542 7.829 -11.193 1.00 60.88 90 ASN A CA 1
ATOM 733 C C . ASN A 1 90 ? 21.350 8.662 -9.929 1.00 60.88 90 ASN A C 1
ATOM 735 O O . ASN A 1 90 ? 20.484 8.375 -9.104 1.00 60.88 90 ASN A O 1
ATOM 739 N N . GLU A 1 91 ? 22.165 9.705 -9.776 1.00 69.19 91 GLU A N 1
ATOM 740 C CA . GLU A 1 91 ? 21.934 10.723 -8.756 1.00 69.19 91 GLU A CA 1
ATOM 741 C C . GLU A 1 91 ? 20.727 11.573 -9.163 1.00 69.19 91 GLU A C 1
ATOM 743 O O . GLU A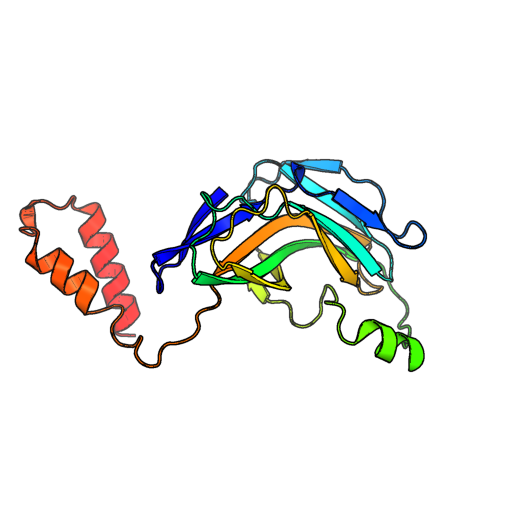 1 91 ? 20.664 12.128 -10.264 1.00 69.19 91 GLU A O 1
ATOM 748 N N . TYR A 1 92 ? 19.747 11.676 -8.268 1.00 70.00 92 TYR A N 1
ATOM 749 C CA . TYR A 1 92 ? 18.645 12.610 -8.444 1.00 70.00 92 TYR A CA 1
ATOM 750 C C . TYR A 1 92 ? 19.166 14.049 -8.394 1.00 70.00 92 TYR A C 1
ATOM 752 O O . TYR A 1 92 ? 19.994 14.393 -7.554 1.00 70.00 92 TYR A O 1
ATOM 760 N N . SER A 1 93 ? 18.633 14.918 -9.256 1.00 77.69 93 SER A N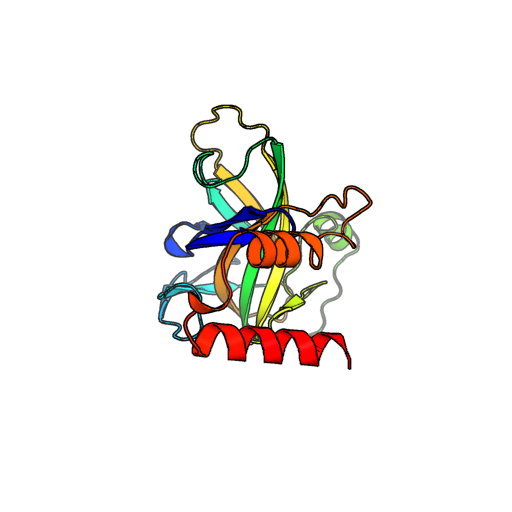 1
ATOM 761 C CA . SER A 1 93 ? 18.892 16.355 -9.121 1.00 77.69 93 SER A CA 1
ATOM 762 C C . SER A 1 93 ? 18.308 16.885 -7.806 1.00 77.69 93 SER A C 1
ATOM 764 O O . SER A 1 93 ? 17.249 16.416 -7.382 1.00 77.69 93 SER A O 1
ATOM 766 N N . ASP A 1 94 ? 18.912 17.922 -7.216 1.00 83.12 94 ASP A N 1
ATOM 767 C CA . ASP A 1 94 ? 18.386 18.586 -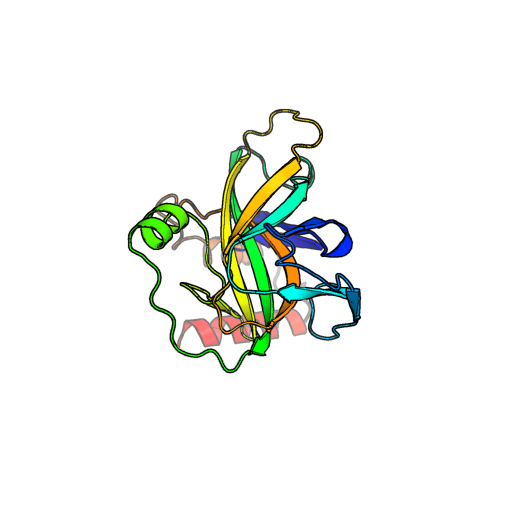6.007 1.00 83.12 94 ASP A CA 1
ATOM 768 C C . ASP A 1 94 ? 16.907 18.979 -6.150 1.00 83.12 94 ASP A C 1
ATOM 770 O O . ASP A 1 94 ? 16.109 18.823 -5.229 1.00 83.12 94 ASP A O 1
ATOM 774 N N . SER A 1 95 ? 16.510 19.440 -7.341 1.00 80.69 95 SER A N 1
ATOM 775 C CA . SER A 1 95 ? 15.118 19.800 -7.627 1.00 80.69 95 SER A CA 1
ATOM 776 C C . SER A 1 95 ? 14.165 18.601 -7.600 1.00 80.69 95 SER A C 1
ATOM 778 O O . SER A 1 95 ? 13.009 18.737 -7.206 1.00 80.69 95 SER A O 1
ATOM 780 N N . THR A 1 96 ? 14.649 17.419 -7.992 1.00 77.31 96 THR A N 1
ATOM 781 C CA . THR A 1 96 ? 13.882 16.171 -7.939 1.00 77.31 96 THR A CA 1
ATOM 782 C C . THR A 1 96 ? 13.764 15.672 -6.506 1.00 77.31 96 THR A C 1
ATOM 784 O O . THR A 1 96 ? 12.681 15.259 -6.107 1.00 77.31 96 THR A O 1
ATOM 787 N N . ILE A 1 97 ? 14.840 15.768 -5.721 1.00 79.19 97 ILE A N 1
ATOM 788 C CA . ILE A 1 97 ? 14.829 15.422 -4.294 1.00 79.19 97 ILE A CA 1
ATOM 789 C C . ILE A 1 97 ? 13.809 16.290 -3.551 1.00 79.19 97 ILE A C 1
ATOM 791 O O . ILE A 1 97 ? 12.981 15.762 -2.812 1.00 79.19 97 ILE A O 1
ATOM 795 N N . GLU A 1 98 ? 13.804 17.603 -3.794 1.00 82.69 98 GLU A N 1
ATOM 796 C CA . GLU A 1 98 ? 12.843 18.503 -3.145 1.00 82.69 98 GLU A CA 1
ATOM 797 C C . GLU A 1 98 ? 11.397 18.206 -3.574 1.00 82.69 98 GLU A C 1
ATOM 799 O O . GLU A 1 98 ? 10.497 18.207 -2.738 1.00 82.69 98 GLU A O 1
ATOM 804 N N . ALA A 1 99 ? 11.161 17.884 -4.852 1.00 79.94 99 ALA A N 1
ATOM 805 C CA . ALA A 1 99 ? 9.830 17.516 -5.342 1.00 79.94 99 ALA A CA 1
ATOM 806 C C . ALA A 1 99 ? 9.312 16.176 -4.780 1.00 79.94 99 ALA A C 1
ATOM 808 O O . ALA A 1 99 ? 8.100 15.981 -4.695 1.00 79.94 99 ALA A O 1
ATOM 809 N N . LEU A 1 100 ? 10.209 15.255 -4.410 1.00 82.31 100 LEU A N 1
ATOM 810 C CA . LEU A 1 100 ? 9.875 13.923 -3.891 1.00 82.31 100 LEU A CA 1
ATOM 811 C C . LEU A 1 100 ? 9.925 13.820 -2.365 1.00 82.31 100 LEU A C 1
ATOM 813 O O . LEU A 1 100 ? 9.612 12.766 -1.822 1.00 82.31 100 LEU A O 1
ATOM 817 N N . LYS A 1 101 ? 10.283 14.897 -1.666 1.00 84.94 101 LYS A N 1
ATOM 818 C CA . LYS A 1 101 ? 10.543 14.905 -0.221 1.00 84.94 101 LYS A CA 1
ATOM 819 C C . LYS A 1 101 ? 9.432 14.290 0.638 1.00 84.94 101 LYS A C 1
ATOM 821 O O . LYS A 1 101 ? 9.730 13.626 1.626 1.00 84.94 101 LYS A O 1
ATOM 826 N N . ASP A 1 102 ? 8.176 14.509 0.254 1.00 87.50 102 ASP A N 1
ATOM 827 C CA . ASP A 1 102 ? 6.995 14.005 0.967 1.00 87.50 102 ASP A CA 1
ATOM 828 C C . ASP A 1 102 ? 6.319 12.822 0.247 1.00 87.50 102 ASP A C 1
ATOM 830 O O . ASP A 1 102 ? 5.259 12.353 0.670 1.00 87.50 102 ASP A O 1
ATOM 834 N N . VAL A 1 103 ? 6.903 12.338 -0.854 1.00 88.69 103 VAL A N 1
ATOM 835 C CA . VAL A 1 103 ? 6.388 11.190 -1.603 1.00 88.69 103 VAL A CA 1
ATOM 836 C C . VAL A 1 103 ? 6.979 9.911 -1.002 1.00 88.69 103 VAL A C 1
ATOM 838 O O . VAL A 1 103 ? 8.200 9.774 -0.957 1.00 88.69 103 VAL A O 1
ATOM 841 N N . PRO A 1 104 ? 6.158 8.941 -0.558 1.00 92.00 104 PRO A N 1
ATOM 842 C CA . PRO A 1 104 ? 6.668 7.649 -0.112 1.00 92.00 104 PRO A CA 1
ATOM 843 C C . PRO A 1 104 ? 7.343 6.928 -1.286 1.00 92.00 104 PRO A C 1
ATOM 845 O O . PRO A 1 104 ? 6.713 6.717 -2.324 1.00 92.00 104 PRO A O 1
ATOM 848 N N . ILE A 1 105 ? 8.611 6.546 -1.124 1.00 89.56 105 ILE A N 1
ATOM 849 C CA . ILE A 1 105 ? 9.395 5.847 -2.150 1.00 89.56 105 ILE A CA 1
ATOM 850 C C . ILE A 1 105 ? 9.459 4.356 -1.815 1.00 89.56 105 ILE A C 1
ATOM 852 O O . ILE A 1 105 ? 9.871 3.975 -0.720 1.00 89.56 105 ILE A O 1
ATOM 856 N N . LEU A 1 106 ? 9.047 3.493 -2.745 1.00 89.75 106 LEU A N 1
ATOM 857 C CA . LEU A 1 106 ? 9.191 2.046 -2.590 1.00 89.75 106 LEU A CA 1
ATOM 858 C C . LEU A 1 106 ? 10.670 1.686 -2.435 1.00 89.75 106 LEU A C 1
ATOM 860 O O . LEU A 1 106 ? 11.509 2.144 -3.203 1.00 89.75 106 LEU A O 1
ATOM 864 N N . GLY A 1 107 ? 10.977 0.846 -1.451 1.00 81.88 107 GLY A N 1
ATOM 865 C CA . GLY A 1 107 ? 12.346 0.528 -1.051 1.00 81.88 107 GLY A CA 1
ATOM 866 C C . GLY A 1 107 ? 12.846 1.324 0.150 1.00 81.88 107 GLY A C 1
ATOM 867 O O . GLY A 1 107 ? 13.560 0.751 0.975 1.00 81.88 107 GLY A O 1
ATOM 868 N N . ASP A 1 108 ? 12.401 2.570 0.316 1.00 83.06 108 ASP A N 1
ATOM 869 C CA . ASP A 1 108 ? 12.829 3.435 1.414 1.00 83.06 108 ASP A CA 1
ATOM 870 C C . ASP A 1 108 ? 11.978 3.222 2.661 1.00 83.06 108 ASP A C 1
ATOM 872 O O . ASP A 1 108 ? 10.753 3.124 2.598 1.00 83.06 108 ASP A O 1
ATOM 876 N N . ASN A 1 109 ? 12.630 3.168 3.829 1.00 80.06 109 ASN A N 1
ATOM 877 C CA . ASN A 1 109 ? 11.978 3.022 5.140 1.00 80.06 109 ASN A CA 1
ATOM 878 C C . ASN A 1 109 ? 10.928 1.893 5.207 1.00 80.06 109 ASN A C 1
ATOM 880 O O . ASN A 1 109 ? 10.019 1.919 6.041 1.00 80.06 109 ASN A O 1
ATOM 884 N N . LYS A 1 110 ? 11.053 0.889 4.333 1.00 80.88 110 LYS A N 1
ATOM 885 C CA . LYS A 1 110 ? 10.146 -0.249 4.278 1.00 80.88 110 LYS A CA 1
ATOM 886 C C . LYS A 1 110 ? 10.366 -1.176 5.461 1.00 80.88 110 LYS A C 1
ATOM 888 O O . LYS A 1 110 ? 11.481 -1.346 5.958 1.00 80.88 110 LYS A O 1
ATOM 893 N N . ARG A 1 111 ? 9.297 -1.855 5.863 1.00 88.25 111 ARG A N 1
ATOM 894 C CA . ARG A 1 111 ? 9.371 -2.972 6.803 1.00 88.25 111 ARG A CA 1
ATOM 895 C C . ARG A 1 111 ? 9.073 -4.271 6.073 1.00 88.25 111 ARG A C 1
ATOM 897 O O . ARG A 1 111 ? 8.071 -4.380 5.380 1.00 88.25 111 ARG A O 1
ATOM 904 N N . VAL A 1 112 ? 9.933 -5.265 6.259 1.00 87.88 112 VAL A N 1
ATOM 905 C CA . VAL A 1 112 ? 9.742 -6.604 5.691 1.00 87.88 112 VAL A CA 1
ATOM 906 C C . VAL A 1 112 ? 9.041 -7.486 6.727 1.00 87.88 112 VAL A C 1
ATOM 908 O O . VAL A 1 112 ? 9.498 -7.616 7.865 1.00 87.88 112 VAL A O 1
ATOM 911 N N . GLN A 1 113 ? 7.900 -8.059 6.353 1.00 85.44 113 GLN A N 1
ATOM 912 C CA . GLN A 1 113 ? 7.139 -9.018 7.149 1.00 85.44 113 GLN A CA 1
ATOM 913 C C . GLN A 1 113 ? 7.772 -10.420 7.078 1.00 85.44 113 GLN A C 1
ATOM 915 O O . GLN A 1 113 ? 8.579 -10.727 6.203 1.00 85.44 113 GLN A O 1
ATOM 920 N N . LYS A 1 114 ? 7.404 -11.304 8.019 1.00 81.12 114 LYS A N 1
ATOM 921 C CA . LYS A 1 114 ? 7.970 -12.667 8.130 1.00 81.12 114 LYS A CA 1
ATOM 922 C C . LYS A 1 114 ? 7.729 -13.540 6.890 1.00 81.12 114 LYS A C 1
ATOM 924 O O . LYS A 1 114 ? 8.485 -14.471 6.645 1.00 81.12 114 LYS A O 1
ATOM 929 N N . ASP A 1 115 ? 6.667 -13.264 6.147 1.00 80.69 115 ASP A N 1
ATOM 930 C CA . ASP A 1 115 ? 6.270 -13.956 4.918 1.00 80.69 115 ASP A CA 1
ATOM 931 C C . ASP A 1 115 ? 6.923 -13.366 3.653 1.00 80.69 115 ASP A C 1
ATOM 933 O O . ASP A 1 115 ? 6.682 -13.855 2.549 1.00 80.69 115 ASP A O 1
ATOM 937 N N . GLY A 1 116 ? 7.785 -12.357 3.819 1.00 85.56 116 GLY A N 1
ATOM 938 C CA . GLY A 1 116 ? 8.517 -11.694 2.747 1.00 85.56 116 GLY A CA 1
ATOM 939 C C . GLY A 1 116 ? 7.760 -10.544 2.090 1.00 85.56 116 GLY A C 1
ATOM 940 O O . GLY A 1 116 ? 8.284 -9.983 1.132 1.00 85.56 116 GLY A O 1
ATOM 941 N N . TRP A 1 117 ? 6.552 -10.194 2.545 1.00 91.12 117 TRP A N 1
ATOM 942 C CA . TRP A 1 117 ? 5.866 -8.989 2.071 1.00 91.12 117 TRP A CA 1
ATOM 943 C C . TRP A 1 117 ? 6.501 -7.738 2.668 1.00 91.12 117 TRP A C 1
ATOM 945 O O . TRP A 1 117 ? 6.817 -7.688 3.854 1.00 91.12 117 TRP A O 1
ATOM 955 N N . GLU A 1 118 ? 6.666 -6.710 1.855 1.00 92.69 118 GLU A N 1
ATOM 956 C CA . GLU A 1 118 ? 7.151 -5.402 2.270 1.00 92.69 118 GLU A CA 1
ATOM 957 C C . GLU A 1 118 ? 5.965 -4.468 2.527 1.00 92.69 118 GLU A C 1
ATOM 959 O O . GLU A 1 118 ? 4.920 -4.561 1.877 1.00 92.69 118 GLU A O 1
ATOM 964 N N . GLU A 1 119 ? 6.116 -3.570 3.497 1.00 93.75 119 GLU A N 1
ATOM 965 C CA . GLU A 1 119 ? 5.124 -2.550 3.817 1.00 93.75 119 GLU A CA 1
ATOM 966 C C . GLU A 1 119 ? 5.747 -1.158 3.900 1.00 93.75 119 GLU A C 1
ATOM 968 O O . GLU A 1 119 ? 6.839 -0.983 4.448 1.00 93.75 119 GLU A O 1
ATOM 973 N N . ILE A 1 120 ? 5.019 -0.169 3.384 1.00 94.12 120 ILE A N 1
ATOM 974 C CA . ILE A 1 120 ? 5.349 1.257 3.480 1.00 94.12 120 ILE A CA 1
ATOM 975 C C . ILE A 1 120 ? 4.090 2.053 3.828 1.00 94.12 120 ILE A C 1
ATOM 977 O O . ILE A 1 120 ? 3.016 1.788 3.285 1.00 94.12 120 ILE A O 1
ATOM 981 N N . GLU A 1 121 ? 4.202 3.012 4.751 1.00 94.38 121 GLU A N 1
ATOM 982 C CA . GLU A 1 121 ? 3.103 3.939 5.037 1.00 94.38 121 GLU A CA 1
ATOM 983 C C . GLU A 1 121 ? 2.964 4.927 3.875 1.00 94.38 121 GLU A C 1
ATOM 985 O O . GLU A 1 121 ? 3.902 5.652 3.564 1.00 94.38 121 GLU A O 1
ATOM 990 N N . ILE A 1 122 ? 1.788 4.969 3.250 1.00 94.38 122 ILE A N 1
ATOM 991 C CA . ILE A 1 122 ? 1.525 5.850 2.104 1.00 94.38 122 ILE A CA 1
ATOM 992 C C . ILE A 1 122 ? 0.646 7.049 2.465 1.00 94.38 122 ILE A C 1
ATOM 994 O O . ILE A 1 122 ? 0.637 8.054 1.760 1.00 94.38 122 ILE A O 1
ATOM 998 N N . LYS A 1 123 ? -0.134 6.950 3.549 1.00 91.94 123 LYS A N 1
ATOM 999 C CA . LYS A 1 123 ? -1.054 8.008 3.985 1.00 91.94 123 LYS A CA 1
ATOM 1000 C C . LYS A 1 123 ? -1.493 7.809 5.429 1.00 91.94 123 LYS A C 1
ATOM 1002 O O . LYS A 1 123 ? -1.586 6.680 5.895 1.00 91.94 123 LYS A O 1
ATOM 1007 N N . SER A 1 124 ? -1.879 8.890 6.101 1.00 91.50 124 SER A N 1
ATOM 1008 C CA . SER A 1 124 ? -2.656 8.832 7.344 1.00 91.50 124 SER A CA 1
ATOM 1009 C C . SER A 1 124 ? -3.807 9.836 7.325 1.00 91.50 124 SER A C 1
ATOM 1011 O O . SER A 1 124 ? -3.753 10.840 6.613 1.00 91.50 124 SER A O 1
ATOM 1013 N N . PHE A 1 125 ? -4.885 9.530 8.046 1.00 87.81 125 PHE A N 1
ATOM 1014 C CA . PHE A 1 125 ? -6.070 10.383 8.147 1.00 87.81 125 PHE A CA 1
ATOM 1015 C C . PHE A 1 125 ? -6.874 10.074 9.413 1.00 87.81 125 PHE A C 1
ATOM 1017 O O . PHE A 1 125 ? -6.840 8.959 9.937 1.00 87.81 125 PHE A O 1
ATOM 1024 N N . PHE A 1 126 ? -7.615 11.059 9.925 1.00 87.19 126 PHE A N 1
ATOM 1025 C CA . PHE A 1 126 ? -8.485 10.880 11.089 1.00 87.19 126 PHE A CA 1
ATOM 1026 C C . PHE A 1 126 ? -9.922 10.590 10.656 1.00 87.19 126 PHE A C 1
ATOM 1028 O O . PHE A 1 126 ? -10.561 11.427 10.022 1.00 87.19 126 PHE A O 1
ATOM 1035 N N . ASN A 1 127 ? -10.446 9.421 11.028 1.00 86.62 127 ASN A N 1
ATOM 1036 C CA . ASN A 1 127 ? -11.846 9.079 10.811 1.00 86.62 127 ASN A CA 1
ATOM 1037 C C . ASN A 1 127 ? -12.704 9.659 11.942 1.00 86.62 127 ASN A C 1
ATOM 1039 O O . ASN A 1 127 ? -12.760 9.098 13.036 1.00 86.62 127 ASN A O 1
ATOM 1043 N N . ASN A 1 128 ? -13.403 10.762 11.680 1.00 84.25 128 ASN A N 1
ATOM 1044 C CA . ASN A 1 128 ? -14.291 11.413 12.648 1.00 84.25 128 ASN A CA 1
ATOM 1045 C C . ASN A 1 128 ? -15.701 10.791 12.718 1.00 84.25 128 ASN A C 1
ATOM 1047 O O . ASN A 1 128 ? -16.514 11.219 13.532 1.00 84.25 128 ASN A O 1
ATOM 1051 N N . GLY A 1 129 ? -16.018 9.800 11.879 1.00 76.94 129 GLY A N 1
ATOM 1052 C CA . GLY A 1 129 ? -17.353 9.207 11.844 1.00 76.94 129 GLY A CA 1
ATOM 1053 C C . GLY A 1 129 ? -18.446 10.107 11.247 1.00 76.94 129 GLY A C 1
ATOM 1054 O O . GLY A 1 129 ? -19.626 9.835 11.489 1.00 76.94 129 GLY A O 1
ATOM 1055 N N . ALA A 1 130 ? -18.101 11.117 10.436 1.00 70.31 130 ALA A N 1
ATOM 1056 C CA . ALA A 1 130 ? -19.049 11.880 9.614 1.00 70.31 130 ALA A CA 1
ATOM 1057 C C . ALA A 1 130 ? -19.443 11.113 8.335 1.00 70.31 130 ALA A C 1
ATOM 1059 O O . ALA A 1 130 ? -18.578 10.519 7.689 1.00 70.31 130 ALA A O 1
ATOM 1060 N N . ASN A 1 131 ? -20.741 11.077 7.996 1.00 56.91 131 ASN A N 1
ATOM 1061 C CA . ASN A 1 131 ? -21.254 10.427 6.780 1.00 56.91 131 ASN A CA 1
ATOM 1062 C C . ASN A 1 131 ? -20.734 11.168 5.537 1.00 56.91 131 ASN A C 1
ATOM 1064 O O . ASN 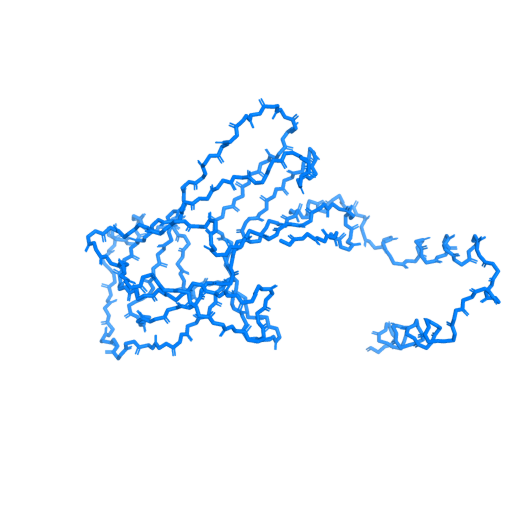A 1 131 ? -21.388 12.083 5.042 1.00 56.91 131 ASN A O 1
ATOM 1068 N N . GLY A 1 132 ? -19.542 10.801 5.080 1.00 55.19 132 GLY A N 1
ATOM 1069 C CA . GLY A 1 132 ? -19.056 11.088 3.739 1.00 55.19 132 GLY A CA 1
ATOM 1070 C C . GLY A 1 132 ? -19.265 9.837 2.904 1.00 55.19 132 GLY A C 1
ATOM 1071 O O . GLY A 1 132 ? -18.677 8.797 3.201 1.00 55.19 132 GLY A O 1
ATOM 1072 N N . ASP A 1 133 ? -20.162 9.913 1.927 1.00 52.41 133 ASP A N 1
ATOM 1073 C CA . ASP A 1 133 ? -20.249 8.905 0.878 1.00 52.41 133 ASP A CA 1
ATOM 1074 C C . ASP A 1 133 ? -18.925 8.914 0.090 1.00 52.41 133 ASP A C 1
ATOM 1076 O O . ASP A 1 133 ? -18.500 9.965 -0.378 1.00 52.41 133 ASP A O 1
ATOM 1080 N N . ASP A 1 134 ? -18.290 7.745 -0.042 1.00 59.16 134 ASP A N 1
ATOM 1081 C CA . ASP A 1 134 ? -17.260 7.421 -1.039 1.00 59.16 134 ASP A CA 1
ATOM 1082 C C . ASP A 1 134 ? -16.120 8.443 -1.258 1.00 59.16 134 ASP A C 1
ATOM 1084 O O . ASP A 1 134 ? -15.854 8.848 -2.392 1.00 59.16 134 ASP A O 1
ATOM 1088 N N . ASP A 1 135 ? -15.368 8.793 -0.209 1.00 72.19 135 ASP A N 1
ATOM 1089 C CA . ASP A 1 135 ? -14.094 9.504 -0.389 1.00 72.19 135 ASP A CA 1
ATOM 1090 C C . ASP A 1 135 ? -13.101 8.603 -1.152 1.00 72.19 135 ASP A C 1
ATOM 1092 O O . ASP A 1 135 ? -12.513 7.663 -0.604 1.00 72.19 135 ASP A O 1
ATOM 1096 N N . GLU A 1 136 ? -12.922 8.869 -2.445 1.00 83.62 136 GLU A N 1
ATOM 1097 C CA . GLU A 1 136 ? -11.842 8.292 -3.241 1.00 83.62 136 GLU A CA 1
ATOM 1098 C C . GLU A 1 136 ? -10.528 8.993 -2.882 1.00 83.62 136 GLU A C 1
ATOM 1100 O O . GLU A 1 136 ? -10.364 10.205 -3.043 1.00 83.62 136 GLU A O 1
ATOM 1105 N N . LEU A 1 137 ? -9.569 8.225 -2.377 1.00 86.25 137 LEU A N 1
ATOM 1106 C CA . LEU A 1 137 ? -8.219 8.690 -2.125 1.00 86.25 137 LEU A CA 1
ATOM 1107 C C . LEU A 1 137 ? -7.339 8.393 -3.324 1.00 86.25 137 LEU A C 1
ATOM 1109 O O . LEU A 1 137 ? -7.227 7.251 -3.754 1.00 86.25 137 LEU A O 1
ATOM 1113 N N . ARG A 1 138 ? -6.632 9.428 -3.774 1.00 89.81 138 ARG A N 1
ATOM 1114 C CA . ARG A 1 138 ? -5.475 9.322 -4.659 1.00 89.81 138 ARG A CA 1
ATOM 1115 C C . ARG A 1 138 ? -4.207 9.550 -3.848 1.00 89.81 138 ARG A C 1
ATOM 1117 O O . ARG A 1 138 ? -4.127 10.520 -3.084 1.00 89.81 138 ARG A O 1
ATOM 1124 N N . VAL A 1 139 ? -3.249 8.642 -3.976 1.00 90.94 139 VAL A N 1
ATOM 1125 C CA . VAL A 1 139 ? -1.966 8.693 -3.272 1.00 90.94 139 VAL A CA 1
ATOM 1126 C C . VAL A 1 139 ? -0.841 8.445 -4.261 1.00 90.94 139 VAL A C 1
ATOM 1128 O O . VAL A 1 139 ? -0.831 7.414 -4.926 1.00 90.94 139 VAL A O 1
ATOM 1131 N N . SER A 1 140 ? 0.094 9.384 -4.341 1.00 91.88 140 SER A N 1
ATOM 1132 C CA . SER A 1 140 ? 1.287 9.261 -5.172 1.00 91.88 140 SER A CA 1
ATOM 1133 C C . SER A 1 140 ? 2.365 8.474 -4.432 1.00 91.88 140 SER A C 1
ATOM 1135 O O . SER A 1 140 ? 2.616 8.721 -3.253 1.00 91.88 140 SER A O 1
ATOM 1137 N N . VAL A 1 141 ? 2.998 7.535 -5.125 1.00 91.25 141 VAL A N 1
ATOM 1138 C CA . VAL A 1 141 ? 4.068 6.676 -4.618 1.00 91.25 141 VAL A CA 1
ATOM 1139 C C . VAL A 1 141 ? 5.212 6.696 -5.626 1.00 91.25 141 VAL A C 1
ATOM 1141 O O . VAL A 1 141 ? 4.996 6.550 -6.830 1.00 91.25 141 VAL A O 1
ATOM 1144 N N . GLY A 1 142 ? 6.429 6.919 -5.142 1.00 89.25 142 GLY A N 1
ATOM 1145 C CA . GLY A 1 142 ? 7.636 6.870 -5.955 1.00 89.25 142 GLY A CA 1
ATOM 1146 C C . GLY A 1 142 ? 8.215 5.465 -6.013 1.00 89.25 142 GLY A C 1
ATOM 1147 O O . GLY A 1 142 ? 8.043 4.675 -5.089 1.00 89.25 142 GLY A O 1
ATOM 1148 N N . VAL A 1 143 ? 8.918 5.154 -7.092 1.00 83.12 143 VAL A N 1
ATOM 1149 C CA . VAL A 1 143 ? 9.633 3.890 -7.272 1.00 83.12 143 VAL A CA 1
ATOM 1150 C C . VAL A 1 143 ? 11.101 4.191 -7.509 1.00 83.12 143 VAL A C 1
ATOM 1152 O O . VAL A 1 143 ? 11.437 5.072 -8.309 1.00 83.12 143 VAL A O 1
ATOM 1155 N N . ASP A 1 144 ? 11.957 3.443 -6.819 1.00 75.06 144 ASP A N 1
ATOM 1156 C CA . ASP A 1 144 ? 13.382 3.420 -7.112 1.00 75.06 144 ASP A CA 1
ATOM 1157 C C . ASP A 1 144 ? 13.645 2.896 -8.538 1.00 75.06 144 ASP A C 1
ATOM 1159 O O . ASP A 1 144 ? 12.905 2.087 -9.098 1.00 75.06 144 ASP A O 1
ATOM 1163 N N . TRP A 1 145 ? 14.738 3.348 -9.137 1.00 72.56 145 TRP A N 1
ATOM 1164 C CA . TRP A 1 145 ? 15.160 3.020 -10.497 1.00 72.56 145 TRP A CA 1
ATOM 1165 C C . TRP A 1 145 ? 15.453 1.538 -10.685 1.00 72.56 145 TRP A C 1
ATOM 1167 O O . TRP A 1 145 ? 15.467 1.045 -11.811 1.00 72.56 145 TRP A O 1
ATOM 1177 N N . SER A 1 146 ? 15.702 0.835 -9.583 1.00 81.31 146 SER A N 1
ATOM 1178 C CA . SER A 1 146 ? 16.029 -0.574 -9.600 1.00 81.31 146 SER A CA 1
ATOM 1179 C C . SER A 1 146 ? 14.810 -1.477 -9.727 1.00 81.31 146 SER A C 1
ATOM 1181 O O . SER A 1 146 ? 15.024 -2.662 -9.894 1.00 81.31 146 SER A O 1
ATOM 1183 N N . TYR A 1 147 ? 13.555 -1.018 -9.644 1.00 86.75 147 TYR A N 1
ATOM 1184 C CA . TYR A 1 147 ? 12.403 -1.940 -9.644 1.00 86.75 147 TYR A CA 1
ATOM 1185 C C . TYR A 1 147 ? 11.809 -2.036 -11.046 1.00 86.75 147 TYR A C 1
ATOM 1187 O O . TYR A 1 147 ? 11.503 -1.016 -11.655 1.00 86.75 147 TYR A O 1
ATOM 1195 N N . GLU A 1 148 ? 11.607 -3.260 -11.540 1.00 86.94 148 GLU A N 1
ATOM 1196 C CA . GLU A 1 148 ? 10.919 -3.492 -12.816 1.00 86.94 148 GLU A CA 1
ATOM 1197 C C . GLU A 1 148 ? 9.494 -4.009 -12.607 1.00 86.94 148 GLU A C 1
ATOM 1199 O O . GLU A 1 148 ? 8.551 -3.533 -13.236 1.00 86.94 148 GLU A O 1
ATOM 1204 N N . PHE A 1 149 ? 9.323 -4.990 -11.720 1.00 89.81 149 PHE A N 1
ATOM 1205 C CA . PHE A 1 149 ? 8.025 -5.602 -11.454 1.00 89.81 149 PHE A CA 1
ATOM 1206 C C . PHE A 1 149 ? 7.760 -5.663 -9.961 1.00 89.81 149 PHE A C 1
ATOM 1208 O O . PHE A 1 149 ? 8.595 -6.153 -9.195 1.00 89.81 149 PHE A O 1
ATOM 1215 N N . ILE A 1 150 ? 6.565 -5.235 -9.560 1.00 92.88 150 ILE A N 1
ATOM 1216 C CA . ILE A 1 150 ? 6.077 -5.377 -8.190 1.00 92.88 150 ILE A CA 1
ATOM 1217 C C . ILE A 1 150 ? 4.755 -6.139 -8.159 1.00 92.88 150 ILE A C 1
ATOM 1219 O O . ILE A 1 150 ? 3.931 -6.030 -9.064 1.00 92.88 150 ILE A O 1
ATOM 1223 N N . MET A 1 151 ? 4.532 -6.884 -7.082 1.00 93.94 151 MET A N 1
ATOM 1224 C CA . MET A 1 151 ? 3.209 -7.369 -6.708 1.00 93.94 151 MET A CA 1
ATOM 1225 C C . MET A 1 151 ? 2.628 -6.494 -5.621 1.00 93.94 151 MET A C 1
ATOM 1227 O O . MET A 1 151 ? 3.305 -6.219 -4.637 1.00 93.94 151 MET A O 1
ATOM 1231 N N . VAL A 1 152 ? 1.351 -6.164 -5.730 1.00 95.06 152 VAL A N 1
ATOM 1232 C CA . VAL A 1 152 ? 0.581 -5.488 -4.695 1.00 95.06 152 VAL A CA 1
ATOM 1233 C C . VAL A 1 152 ? -0.438 -6.465 -4.122 1.00 95.06 152 VAL A C 1
ATOM 1235 O O . VAL A 1 152 ? -1.343 -6.932 -4.817 1.00 95.06 152 VAL A O 1
ATOM 1238 N N . GLN A 1 153 ? -0.301 -6.755 -2.828 1.00 95.19 153 GLN A N 1
ATOM 1239 C CA . GLN A 1 153 ? -1.253 -7.565 -2.069 1.00 95.19 153 GLN A CA 1
ATOM 1240 C C . GLN A 1 153 ? -2.479 -6.757 -1.645 1.00 95.19 153 GLN A C 1
ATOM 1242 O O . GLN A 1 153 ? -3.546 -7.331 -1.449 1.00 95.19 153 GLN A O 1
ATOM 1247 N N . GLY A 1 154 ? -2.340 -5.442 -1.489 1.00 95.00 154 GLY A N 1
ATOM 1248 C CA . GLY A 1 154 ? -3.441 -4.547 -1.150 1.00 95.00 154 GLY A CA 1
ATOM 1249 C C . GLY A 1 154 ? -2.995 -3.363 -0.300 1.00 95.00 154 GLY A C 1
ATOM 1250 O O . GLY A 1 154 ? -1.804 -3.173 -0.047 1.00 95.00 154 GLY A O 1
ATOM 1251 N N . ILE A 1 155 ? -3.971 -2.585 0.164 1.00 95.06 155 ILE A N 1
ATOM 1252 C CA . ILE A 1 155 ? -3.744 -1.462 1.081 1.00 95.06 155 ILE A CA 1
ATOM 1253 C C . ILE A 1 155 ? -4.378 -1.779 2.423 1.00 95.06 155 ILE A C 1
ATOM 1255 O O . ILE A 1 155 ? -5.560 -2.116 2.504 1.00 95.06 155 ILE A O 1
ATOM 1259 N N . GLU A 1 156 ? -3.588 -1.661 3.480 1.00 94.69 156 GLU A N 1
ATOM 1260 C CA . GLU A 1 156 ? -3.989 -1.996 4.833 1.00 94.69 156 GLU A CA 1
ATOM 1261 C C . GLU A 1 156 ? -4.134 -0.754 5.711 1.00 94.69 156 GLU A C 1
ATOM 1263 O O . GLU A 1 156 ? -3.193 0.001 5.929 1.00 94.69 156 GLU A O 1
ATOM 1268 N N . PHE A 1 157 ? -5.329 -0.571 6.253 1.00 93.12 157 PHE A N 1
ATOM 1269 C CA . PHE A 1 157 ? -5.703 0.483 7.178 1.00 93.12 157 PHE A CA 1
ATOM 1270 C C . PHE A 1 157 ? -5.524 -0.051 8.587 1.00 93.12 157 PHE A C 1
ATOM 1272 O O . PHE A 1 157 ? -6.246 -0.959 9.014 1.00 93.12 157 PHE A O 1
ATOM 1279 N N . ARG A 1 158 ? -4.578 0.534 9.316 1.00 92.44 158 ARG A N 1
ATOM 1280 C CA . ARG A 1 158 ? -4.317 0.199 10.713 1.00 92.44 158 ARG A CA 1
ATOM 1281 C C . ARG A 1 158 ? -4.563 1.425 11.585 1.00 92.44 158 ARG A C 1
ATOM 1283 O O . ARG A 1 158 ? -4.121 2.519 11.221 1.00 92.44 158 ARG A O 1
ATOM 1290 N N . PRO A 1 159 ? -5.249 1.277 12.725 1.00 92.00 159 PRO A N 1
ATOM 1291 C CA . PRO A 1 159 ? -5.296 2.321 13.729 1.00 92.00 159 PRO A CA 1
ATOM 1292 C C . PRO A 1 159 ? -3.870 2.697 14.124 1.00 92.00 159 PRO A C 1
ATOM 1294 O O . PRO A 1 159 ? -3.066 1.849 14.516 1.00 92.00 159 PRO A O 1
ATOM 1297 N N . ARG A 1 160 ? -3.534 3.978 14.007 1.00 88.75 160 ARG A N 1
ATOM 1298 C CA . ARG A 1 160 ? -2.313 4.500 14.594 1.00 88.75 160 ARG A CA 1
ATOM 1299 C C . ARG A 1 160 ? -2.542 4.474 16.093 1.00 88.75 160 ARG A C 1
ATOM 1301 O O . ARG A 1 160 ? -3.375 5.219 16.610 1.00 88.75 160 ARG A O 1
ATOM 1308 N N . ASN A 1 161 ? -1.796 3.616 16.779 1.00 70.31 161 ASN A N 1
ATOM 1309 C CA . ASN A 1 161 ? -1.749 3.606 18.229 1.00 70.31 161 ASN A CA 1
ATOM 1310 C C . ASN A 1 161 ? -1.204 4.960 18.690 1.00 70.31 161 ASN A C 1
ATOM 1312 O O . ASN A 1 161 ? 0.001 5.151 18.849 1.00 70.31 161 ASN A O 1
ATOM 1316 N N . ILE A 1 162 ? -2.099 5.926 18.907 1.00 56.75 162 ILE A N 1
ATOM 1317 C CA . ILE A 1 162 ? -1.825 7.002 19.840 1.00 56.75 162 ILE A CA 1
ATOM 1318 C C . ILE A 1 162 ? -1.762 6.258 21.154 1.00 56.75 162 ILE A C 1
ATOM 1320 O O . ILE A 1 162 ? -2.791 5.870 21.706 1.00 56.75 162 ILE A O 1
ATOM 1324 N N . VAL A 1 163 ? -0.544 5.974 21.599 1.00 48.22 163 VAL A N 1
ATOM 1325 C CA . VAL A 1 163 ? -0.293 5.567 22.967 1.00 48.22 163 VAL A CA 1
ATOM 1326 C C . VAL A 1 163 ? -0.947 6.658 23.815 1.00 48.22 163 VAL A C 1
ATOM 1328 O O . VAL A 1 163 ? -0.352 7.701 24.083 1.00 48.22 163 VAL A O 1
ATOM 1331 N N . ARG A 1 164 ? -2.203 6.452 24.237 1.00 39.28 164 ARG A N 1
ATOM 1332 C CA . ARG A 1 164 ? -2.581 6.890 25.570 1.00 39.28 164 ARG A CA 1
ATOM 1333 C C . ARG A 1 164 ? -1.509 6.225 26.409 1.00 39.28 164 ARG A C 1
ATOM 1335 O O . ARG A 1 164 ? -1.409 5.000 26.401 1.00 39.28 164 ARG A O 1
ATOM 1342 N N . LYS A 1 165 ? -0.589 7.040 26.937 1.00 34.78 165 LYS A N 1
ATOM 1343 C CA . LYS A 1 165 ? 0.362 6.601 27.957 1.00 34.78 165 LYS A CA 1
ATOM 1344 C C . LYS A 1 165 ? -0.434 5.666 28.866 1.00 34.78 165 LYS A C 1
ATOM 1346 O O . LYS A 1 165 ? -1.525 6.070 29.257 1.00 34.78 165 LYS A O 1
ATOM 1351 N N . ASP A 1 166 ? 0.060 4.441 29.046 1.00 39.22 166 ASP A N 1
ATOM 1352 C CA . ASP A 1 166 ? -0.528 3.347 29.844 1.00 39.22 166 ASP A CA 1
ATOM 1353 C C . ASP A 1 166 ? -1.096 2.169 29.021 1.00 39.22 166 ASP A C 1
ATOM 1355 O O . ASP A 1 166 ? -2.269 1.824 29.113 1.00 39.22 166 ASP A O 1
ATOM 1359 N N . TYR A 1 167 ? -0.231 1.484 28.259 1.00 41.47 167 TYR A N 1
ATOM 1360 C CA . TYR A 1 167 ? -0.513 0.148 27.698 1.00 41.47 167 TYR A CA 1
ATOM 1361 C C . TYR A 1 167 ? 0.484 -0.936 28.152 1.00 41.47 167 TYR A C 1
ATOM 1363 O O . TYR A 1 167 ? 0.635 -1.962 27.495 1.00 41.47 167 TYR A O 1
ATOM 1371 N N . SER A 1 168 ? 1.111 -0.778 29.324 1.00 45.16 168 SER A N 1
ATOM 1372 C CA . SER A 1 168 ? 1.626 -1.946 30.065 1.00 45.16 168 SER A CA 1
ATOM 1373 C C . SER A 1 168 ? 0.492 -2.795 30.676 1.00 45.16 168 SER A C 1
ATOM 1375 O O . SER A 1 168 ? 0.730 -3.903 31.144 1.00 45.16 168 SER A O 1
ATOM 1377 N N . SER A 1 169 ? -0.751 -2.300 30.639 1.00 48.12 169 SER A N 1
ATOM 1378 C CA . SER A 1 169 ? -1.967 -2.914 31.194 1.00 48.12 169 SER A CA 1
ATOM 1379 C C . SER A 1 169 ? -2.690 -3.885 30.247 1.00 48.12 169 SER A C 1
ATOM 1381 O O . SER A 1 169 ? -3.608 -4.583 30.673 1.00 48.12 169 SER A O 1
ATOM 1383 N N . CYS A 1 170 ? -2.298 -3.978 28.969 1.00 45.00 170 CYS A N 1
ATOM 1384 C CA . CYS A 1 170 ? -3.088 -4.699 27.958 1.00 45.00 170 CYS A CA 1
ATOM 1385 C C . CYS A 1 170 ? -2.848 -6.212 27.851 1.00 45.00 170 CYS A C 1
ATOM 1387 O O . CYS A 1 170 ? -3.441 -6.844 26.982 1.00 45.00 170 CYS A O 1
ATOM 1389 N N . TYR A 1 171 ? -2.047 -6.812 28.732 1.00 52.03 171 TYR A N 1
ATOM 1390 C CA . TYR A 1 171 ? -1.863 -8.270 28.760 1.00 52.03 171 TYR A CA 1
ATOM 1391 C C . TYR A 1 171 ? -2.143 -8.957 30.112 1.00 52.03 171 TYR A C 1
ATOM 1393 O O . TYR A 1 171 ? -2.560 -10.113 30.070 1.00 52.03 171 TYR A O 1
ATOM 1401 N N . PRO A 1 172 ? -2.072 -8.303 31.292 1.00 51.38 172 PRO A N 1
ATOM 1402 C CA . PRO A 1 172 ? -2.509 -8.956 32.531 1.00 51.38 172 PRO A CA 1
ATOM 1403 C C . PRO A 1 172 ? -4.036 -8.939 32.733 1.00 51.38 172 PRO A C 1
ATOM 1405 O O . PRO A 1 172 ? -4.620 -9.967 33.068 1.00 51.38 172 PRO A O 1
ATOM 1408 N N . ASP A 1 173 ? -4.717 -7.812 32.494 1.00 45.50 173 ASP A N 1
ATOM 1409 C CA . ASP A 1 173 ? -6.091 -7.622 32.996 1.00 45.50 173 ASP A CA 1
ATOM 1410 C C . ASP A 1 173 ? -7.177 -8.253 32.118 1.00 45.50 173 ASP A C 1
ATOM 1412 O O . ASP A 1 173 ? -8.177 -8.757 32.631 1.00 45.50 173 ASP A O 1
ATOM 1416 N N . VAL A 1 174 ? -6.988 -8.299 30.794 1.00 49.41 174 VAL A N 1
ATOM 1417 C CA . VAL A 1 174 ? -7.917 -9.015 29.899 1.00 49.41 174 VAL A CA 1
ATOM 1418 C C . VAL A 1 174 ? -7.860 -10.512 30.195 1.00 49.41 174 VAL A C 1
ATOM 1420 O O . VAL A 1 174 ? -8.908 -11.150 30.320 1.00 49.41 174 VAL A O 1
ATOM 1423 N N . LEU A 1 175 ? -6.653 -11.044 30.407 1.00 49.84 175 LEU A N 1
ATOM 1424 C CA . LEU A 1 175 ? -6.434 -12.436 30.773 1.00 49.84 175 LEU A CA 1
ATOM 1425 C C . LEU A 1 175 ? -7.007 -12.749 32.164 1.00 49.84 175 LEU A C 1
ATOM 1427 O O . LEU A 1 175 ? -7.754 -13.711 32.302 1.00 49.84 175 LEU A O 1
ATOM 1431 N N . LEU A 1 176 ? -6.758 -11.903 33.170 1.00 46.16 176 LEU A N 1
ATOM 1432 C CA . LEU A 1 176 ? -7.336 -12.034 34.516 1.00 46.16 176 LEU A CA 1
ATOM 1433 C C . LEU A 1 176 ? -8.868 -11.904 34.514 1.00 46.16 176 LEU A C 1
ATOM 1435 O O . LEU A 1 176 ? -9.546 -12.610 35.257 1.00 46.16 176 LEU A O 1
ATOM 1439 N N . SER A 1 177 ? -9.442 -11.059 33.652 1.00 49.62 177 SER A N 1
ATOM 1440 C CA . SER A 1 177 ? -10.898 -10.920 33.519 1.00 49.62 177 SER A CA 1
ATOM 1441 C C . SER A 1 177 ? -11.555 -12.113 32.816 1.00 49.62 177 SER A C 1
ATOM 1443 O O . SER A 1 177 ? -12.684 -12.471 33.153 1.00 49.62 177 SER A O 1
ATOM 1445 N N . LEU A 1 178 ? -10.858 -12.743 31.862 1.00 47.09 178 LEU A N 1
ATOM 1446 C CA . LEU A 1 178 ? -11.295 -13.972 31.195 1.00 47.09 178 LEU A CA 1
ATOM 1447 C C . LEU A 1 178 ? -11.164 -15.177 32.134 1.00 47.09 178 LEU A C 1
ATOM 1449 O O . LEU A 1 178 ? -12.110 -15.952 32.255 1.00 47.09 178 LEU A O 1
ATOM 1453 N N . LEU A 1 179 ? -10.056 -15.274 32.871 1.00 50.31 179 LEU A N 1
ATOM 1454 C CA . LEU A 1 179 ? -9.829 -16.297 33.897 1.00 50.31 179 LEU A CA 1
ATOM 1455 C C . LEU A 1 179 ? -10.779 -16.141 35.098 1.00 50.31 179 LEU A C 1
ATOM 1457 O O . LEU A 1 179 ? -11.162 -17.132 35.709 1.00 50.31 179 LEU A O 1
ATOM 1461 N N . GLY A 1 180 ? -11.212 -14.917 35.418 1.00 47.47 180 GLY A N 1
ATOM 1462 C CA . GLY A 1 180 ? -12.175 -14.647 36.491 1.00 47.47 180 GLY A CA 1
ATOM 1463 C C . GLY A 1 180 ? -13.646 -14.868 36.115 1.00 47.47 180 GLY A C 1
ATOM 1464 O O . GLY A 1 180 ? -14.492 -14.951 37.003 1.00 47.47 180 GLY A O 1
ATOM 1465 N N . LYS A 1 181 ? -13.978 -14.953 34.817 1.00 50.41 181 LYS A N 1
ATOM 1466 C CA . LYS A 1 181 ? -15.364 -15.109 34.324 1.00 50.41 181 LYS A CA 1
ATOM 1467 C C . LYS A 1 181 ? -15.709 -16.520 33.853 1.00 50.41 181 LYS A C 1
ATOM 1469 O O . LYS A 1 181 ? -16.892 -16.825 33.704 1.00 50.41 181 LYS A O 1
ATOM 1474 N N . PHE A 1 182 ? -14.718 -17.377 33.639 1.00 46.31 182 PHE A N 1
ATOM 1475 C CA . PHE A 1 182 ? -14.917 -18.752 33.200 1.00 46.31 182 PHE A CA 1
ATOM 1476 C C . PHE A 1 182 ? -14.244 -19.712 34.174 1.00 46.31 182 PHE A C 1
ATOM 1478 O O . PHE A 1 182 ? -13.076 -19.554 34.513 1.00 46.31 182 PHE A O 1
ATOM 1485 N N . THR A 1 183 ? -14.984 -20.724 34.624 1.00 44.50 183 THR A N 1
ATOM 1486 C CA . THR A 1 183 ? -14.389 -21.864 35.319 1.00 44.50 183 THR A CA 1
ATOM 1487 C C . THR A 1 183 ? -13.487 -22.594 34.310 1.00 44.50 183 THR A C 1
ATOM 1489 O O . THR A 1 183 ? -13.915 -22.890 33.191 1.00 44.50 183 THR A O 1
ATOM 1492 N N . ILE A 1 184 ? -12.207 -22.775 34.660 1.00 50.62 184 ILE A N 1
ATOM 1493 C CA . ILE A 1 184 ? -11.111 -23.230 33.772 1.00 50.62 184 ILE A CA 1
ATOM 1494 C C . ILE A 1 184 ? -11.441 -24.566 33.069 1.00 50.62 184 ILE A C 1
ATOM 1496 O O . ILE A 1 184 ? -11.011 -24.822 31.950 1.00 50.62 184 ILE A O 1
ATOM 1500 N N . ASP A 1 185 ? -12.300 -25.373 33.680 1.00 51.38 185 ASP A N 1
ATOM 1501 C CA . ASP A 1 185 ? -12.889 -26.627 33.198 1.00 51.38 185 ASP A CA 1
ATOM 1502 C C . ASP A 1 185 ? -13.748 -26.519 31.923 1.00 51.38 185 ASP A C 1
ATOM 1504 O O . ASP A 1 185 ? -14.082 -27.547 31.332 1.00 51.38 185 ASP A O 1
ATOM 1508 N N . LYS A 1 186 ? -14.103 -25.312 31.461 1.00 52.16 186 LYS A N 1
ATOM 1509 C CA . LYS A 1 186 ? -14.894 -25.124 30.227 1.00 52.16 186 LYS A CA 1
ATOM 1510 C C . LYS A 1 186 ? -14.067 -24.873 28.971 1.00 52.16 186 LYS A C 1
ATOM 1512 O O . LYS A 1 186 ? -14.647 -24.703 27.896 1.00 52.16 186 LYS A O 1
ATOM 1517 N N . PHE A 1 187 ? -12.744 -24.846 29.079 1.00 58.69 187 PHE A N 1
ATOM 1518 C CA . PHE A 1 187 ? -11.884 -24.586 27.935 1.00 58.69 187 PHE A CA 1
ATOM 1519 C C . PHE A 1 187 ? -11.408 -25.878 27.257 1.00 58.69 187 PHE A C 1
ATOM 1521 O O . PHE A 1 187 ? -11.014 -26.825 27.939 1.00 58.69 187 PHE A O 1
ATOM 1528 N N . PRO A 1 188 ? -11.438 -25.949 25.912 1.00 66.50 188 PRO A N 1
ATOM 1529 C CA . PRO A 1 188 ? -10.855 -27.068 25.186 1.00 66.50 188 PRO A CA 1
ATOM 1530 C C . PRO A 1 188 ? -9.349 -27.197 25.486 1.00 66.50 188 PRO A C 1
ATOM 1532 O O . PRO A 1 188 ? -8.668 -26.169 25.523 1.00 66.50 188 PRO A O 1
ATOM 1535 N N . PRO A 1 189 ? -8.798 -28.419 25.611 1.00 65.81 189 PRO A N 1
ATOM 1536 C CA . PRO A 1 189 ? -7.384 -28.631 25.947 1.00 65.81 189 PRO A CA 1
ATOM 1537 C C . PRO A 1 189 ? -6.393 -27.892 25.033 1.00 65.81 189 PRO A C 1
ATOM 1539 O O . PRO A 1 189 ? -5.433 -27.306 25.521 1.00 65.81 189 PRO A O 1
ATOM 1542 N N . TRP A 1 190 ? -6.682 -27.820 23.728 1.00 65.31 190 TRP A N 1
ATOM 1543 C CA . TRP A 1 190 ? -5.834 -27.132 22.743 1.00 65.31 190 TRP A CA 1
ATOM 1544 C C . TRP A 1 190 ? -5.663 -25.632 23.027 1.00 65.31 190 TRP A C 1
ATOM 1546 O O . TRP A 1 190 ? -4.656 -25.027 22.660 1.00 65.31 190 TRP A O 1
ATOM 1556 N N . MET A 1 191 ? -6.647 -25.015 23.689 1.00 54.16 191 MET A N 1
ATOM 1557 C CA . MET A 1 191 ? -6.590 -23.601 24.038 1.00 54.16 191 MET A CA 1
ATOM 1558 C C . MET A 1 191 ? -5.701 -23.364 25.263 1.00 54.16 191 MET A C 1
ATOM 1560 O O . MET A 1 191 ? -5.032 -22.339 25.330 1.00 54.16 191 MET A O 1
ATOM 1564 N N . MET A 1 192 ? -5.644 -24.325 26.189 1.00 67.69 192 MET A N 1
ATOM 1565 C CA . MET A 1 192 ? -4.747 -24.264 27.345 1.00 67.69 192 MET A CA 1
ATOM 1566 C C . MET A 1 192 ? -3.286 -24.451 26.927 1.00 67.69 192 MET A C 1
ATOM 1568 O O . MET A 1 192 ? -2.444 -23.670 27.356 1.00 67.69 192 MET A O 1
ATOM 1572 N N . GLU A 1 193 ? -2.998 -25.389 26.019 1.00 65.25 193 GLU A N 1
ATOM 1573 C CA . GLU A 1 193 ? -1.651 -25.563 25.444 1.00 65.25 193 GLU A CA 1
ATOM 1574 C C . GLU A 1 193 ? -1.167 -24.288 24.734 1.00 65.25 193 GLU A C 1
ATOM 1576 O O . GLU A 1 193 ? -0.046 -23.836 24.957 1.00 65.25 193 GLU A O 1
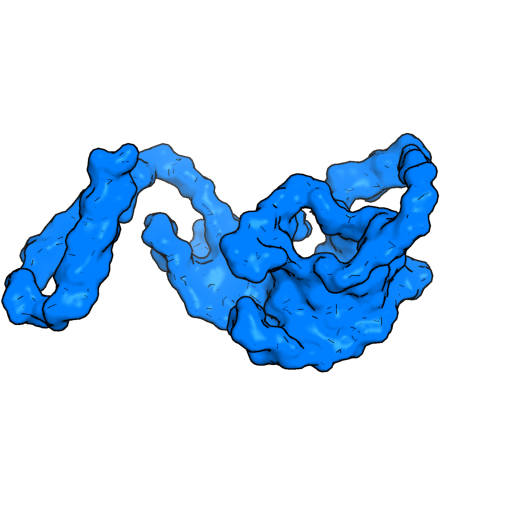ATOM 1581 N N . SER A 1 194 ? -2.047 -23.635 23.963 1.00 57.59 194 SER A N 1
ATOM 1582 C CA . SER A 1 194 ? -1.730 -22.362 23.293 1.00 57.59 194 SER A CA 1
ATOM 1583 C C . SER A 1 194 ? -1.449 -21.224 24.285 1.00 57.59 194 SER A C 1
ATOM 1585 O O . SER A 1 194 ? -0.633 -20.343 24.015 1.00 57.59 194 SER A O 1
ATOM 1587 N N . MET A 1 195 ? -2.132 -21.212 25.435 1.00 53.34 195 MET A N 1
ATOM 1588 C CA . MET A 1 195 ? -1.882 -20.231 26.494 1.00 53.34 195 MET A CA 1
ATOM 1589 C C . MET A 1 195 ? -0.558 -20.507 27.211 1.00 53.34 195 MET A C 1
ATOM 1591 O O . MET A 1 195 ? 0.182 -19.567 27.480 1.00 53.34 195 MET A O 1
ATOM 1595 N N . GLU A 1 196 ? -0.227 -21.769 27.490 1.00 60.16 196 GLU A N 1
ATOM 1596 C CA . GLU A 1 196 ? 1.038 -22.153 28.130 1.00 60.16 196 GLU A CA 1
ATOM 1597 C C . GLU A 1 196 ? 2.267 -21.829 27.269 1.00 60.16 196 GLU A C 1
ATOM 1599 O O . GLU A 1 196 ? 3.276 -21.368 27.805 1.00 60.16 196 GLU A O 1
ATOM 1604 N N . GLU A 1 197 ? 2.183 -22.001 25.947 1.00 57.91 197 GLU A N 1
ATOM 1605 C CA . GLU A 1 197 ? 3.238 -21.567 25.021 1.00 57.91 197 GLU A CA 1
ATOM 1606 C C . GLU A 1 197 ? 3.422 -20.042 25.043 1.00 57.91 197 GLU A C 1
ATOM 1608 O O . GLU A 1 197 ? 4.547 -19.563 25.175 1.00 57.91 197 GLU A O 1
ATOM 1613 N N . LEU A 1 198 ? 2.324 -19.273 25.045 1.00 46.97 198 LEU A N 1
ATOM 1614 C CA . LEU A 1 198 ? 2.370 -17.812 25.195 1.00 46.97 198 LEU A CA 1
ATOM 1615 C C . LEU A 1 198 ? 3.001 -17.368 26.527 1.00 46.97 198 LEU A C 1
ATOM 1617 O O . LEU A 1 198 ? 3.652 -16.329 26.574 1.00 46.97 198 LEU A O 1
ATOM 1621 N N . PHE A 1 199 ? 2.818 -18.129 27.611 1.00 47.19 199 PHE A N 1
ATOM 1622 C CA . PHE A 1 199 ? 3.427 -17.829 28.913 1.00 47.19 199 PHE A CA 1
ATOM 1623 C C . PHE A 1 199 ? 4.918 -18.164 28.995 1.00 47.19 199 PHE A C 1
ATOM 1625 O O . PHE A 1 199 ? 5.628 -17.531 29.780 1.00 47.19 199 PHE A O 1
ATOM 1632 N N . LYS A 1 200 ? 5.399 -19.137 28.213 1.00 50.34 200 LYS A N 1
ATOM 1633 C CA . LYS A 1 200 ? 6.835 -19.433 28.113 1.00 50.34 200 LYS A CA 1
ATOM 1634 C C . LYS A 1 200 ? 7.578 -18.312 27.397 1.00 50.34 200 LYS A C 1
ATOM 1636 O O . LYS A 1 200 ? 8.548 -17.809 27.947 1.00 50.34 200 LYS A O 1
ATOM 1641 N N . ASP A 1 201 ? 7.034 -17.828 26.283 1.00 46.81 201 ASP A N 1
ATOM 1642 C CA . ASP A 1 201 ? 7.613 -16.722 25.504 1.00 46.81 201 ASP A CA 1
ATOM 1643 C C . ASP A 1 201 ? 7.645 -15.372 26.258 1.00 46.81 201 ASP A C 1
ATOM 1645 O O . ASP A 1 201 ? 8.272 -14.422 25.800 1.00 46.81 201 ASP A O 1
ATOM 1649 N N . MET A 1 202 ? 6.955 -15.255 27.401 1.00 40.97 202 MET A N 1
ATOM 1650 C CA . MET A 1 202 ? 6.962 -14.055 28.251 1.00 40.97 202 MET A CA 1
ATOM 1651 C C . MET A 1 202 ? 8.003 -14.088 29.382 1.00 40.97 202 MET A C 1
ATOM 1653 O O . MET A 1 202 ? 8.190 -13.063 30.039 1.00 40.97 202 MET A O 1
ATOM 1657 N N . ASN A 1 203 ? 8.635 -15.237 29.649 1.00 38.22 203 ASN A N 1
ATOM 1658 C CA . ASN A 1 203 ? 9.600 -15.412 30.745 1.00 38.22 203 ASN A CA 1
ATOM 1659 C C . ASN A 1 203 ? 11.046 -15.670 30.275 1.00 38.22 203 ASN A C 1
ATOM 1661 O O . ASN A 1 203 ? 11.919 -15.824 31.131 1.00 38.22 203 ASN A O 1
ATOM 1665 N N . ASP A 1 204 ? 11.285 -15.671 28.962 1.00 39.88 204 ASP A N 1
ATOM 1666 C CA . ASP A 1 204 ? 12.605 -15.715 28.315 1.00 39.88 204 ASP A CA 1
ATOM 1667 C C . ASP A 1 204 ? 12.916 -14.368 27.630 1.00 39.88 204 ASP A C 1
ATOM 1669 O O . ASP A 1 204 ? 14.101 -13.955 27.638 1.00 39.88 204 ASP A O 1
#

pLDDT: mean 77.11, std 16.76, range [34.78, 95.81]

Secondary structure (DSSP, 8-state):
-EEE-TTT-PEEEEE-GGG-EEEEGGG-EEEEEEEE-TTSSSSEEEEEEE-SEEEEEEEEPPPTTTS-TTEEEEEEEEEEEEEE------PPPHHHHHHHTTSPEETTT-EE-TTS-EEEEEEEEEE-----S--EEEEEEEE-TTEEEEEEEEEEEEE-----S--TTTTTHHHHHHHHHS-GGGS-HHHHHHHHHHHHTTT-

Sequence (204 aa):
MFYLDKCSGQKCVMIAPAELAFFGTNNNVHDLTSRPEPKARFKEVAELRVYYGVFDICFKIPNQMLLSKETHYSCYLMYQVINYYEAESNEYSDSTIEALKDVPILGDNKRVQKDGWEEIEIKSFFNNGANGDDDELRVSVGVDWSYEFIMVQGIEFRPRNIVRKDYSSCYPDVLLSLLGKFTIDKFPPWMMESMEELFKDMND

InterPro domains:
  IPR025886 Phloem protein 2-like [PF14299] (10-159)

Radius of gyration: 20.73 Å; chains: 1; bounding box: 45×48×55 Å